Protein AF-A0A7I7SEM6-F1 (afdb_monomer_lite)

Structure (mmCIF, N/CA/C/O backbone):
data_AF-A0A7I7SEM6-F1
#
_entry.id   AF-A0A7I7SEM6-F1
#
loop_
_atom_site.group_PDB
_atom_site.id
_atom_site.type_symbol
_atom_site.label_atom_id
_atom_site.label_alt_id
_atom_site.label_comp_id
_atom_site.label_asym_id
_atom_site.label_entity_id
_atom_site.label_seq_id
_atom_site.pdbx_PDB_ins_code
_atom_site.Cartn_x
_atom_site.Cartn_y
_atom_site.Cartn_z
_atom_site.occupancy
_atom_site.B_iso_or_equiv
_atom_site.auth_seq_id
_atom_site.auth_comp_id
_atom_site.auth_asym_id
_atom_site.auth_atom_id
_atom_site.pdbx_PDB_model_num
ATOM 1 N N . MET A 1 1 ? 3.854 7.904 -25.210 1.00 54.91 1 MET A N 1
ATOM 2 C CA . MET A 1 1 ? 3.654 7.415 -23.828 1.00 54.91 1 MET A CA 1
ATOM 3 C C . MET A 1 1 ? 4.530 6.181 -23.653 1.00 54.91 1 MET A C 1
ATOM 5 O O . MET A 1 1 ? 4.424 5.308 -24.500 1.00 54.91 1 MET A O 1
ATOM 9 N N . PRO A 1 2 ? 5.416 6.123 -22.643 1.00 68.25 2 PRO A N 1
ATOM 10 C CA . PRO A 1 2 ? 6.330 4.990 -22.402 1.00 68.25 2 PRO A CA 1
ATOM 11 C C . PRO A 1 2 ? 5.640 3.743 -21.817 1.00 68.25 2 PRO A C 1
ATOM 13 O O . PRO A 1 2 ? 6.261 2.687 -21.707 1.00 68.25 2 PRO A O 1
ATOM 16 N N . TRP A 1 3 ? 4.359 3.867 -21.456 1.00 83.00 3 TRP A N 1
ATOM 17 C CA . TRP A 1 3 ? 3.466 2.743 -21.198 1.00 83.00 3 TRP A CA 1
ATOM 18 C C . TRP A 1 3 ? 2.838 2.274 -22.506 1.00 83.00 3 TRP A C 1
ATOM 20 O O . TRP A 1 3 ? 2.191 3.062 -23.200 1.00 83.00 3 TRP A O 1
ATOM 30 N N . TYR A 1 4 ? 3.012 0.995 -22.813 1.00 81.50 4 TYR A N 1
ATOM 31 C CA . TYR A 1 4 ? 2.486 0.358 -24.011 1.00 81.50 4 TYR A CA 1
ATOM 32 C C . TYR A 1 4 ? 1.423 -0.669 -23.615 1.00 81.50 4 TYR A C 1
ATOM 34 O O . TYR A 1 4 ? 1.684 -1.490 -22.727 1.00 81.50 4 TYR A O 1
ATOM 42 N N . PRO A 1 5 ? 0.245 -0.675 -24.265 1.00 79.00 5 PRO A N 1
ATOM 43 C CA . PRO A 1 5 ? -0.664 -1.808 -24.144 1.00 79.00 5 PRO A CA 1
ATOM 44 C C . PRO A 1 5 ? 0.054 -3.066 -24.651 1.00 79.00 5 PRO A C 1
ATOM 46 O O . PRO A 1 5 ? 0.875 -2.990 -25.569 1.00 79.00 5 PRO A O 1
ATOM 49 N 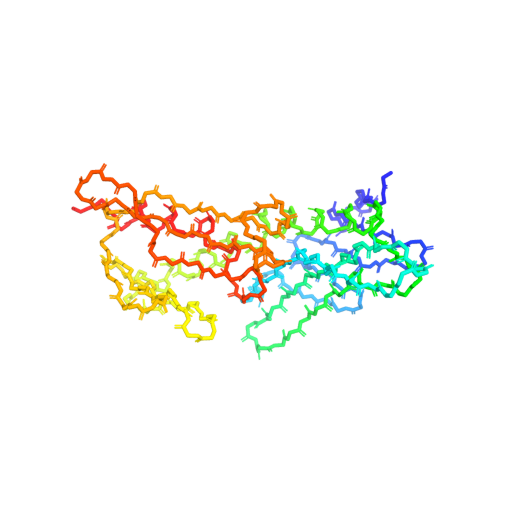N . GLY A 1 6 ? -0.215 -4.231 -24.059 1.00 71.56 6 GLY A N 1
ATOM 50 C CA . GLY A 1 6 ? 0.385 -5.467 -24.561 1.00 71.56 6 GLY A CA 1
ATOM 51 C C . GLY A 1 6 ? -0.089 -5.764 -25.980 1.00 71.56 6 GLY A C 1
ATOM 52 O O . GLY A 1 6 ? -1.277 -5.966 -26.219 1.00 71.56 6 GLY A O 1
ATOM 53 N N . ALA A 1 7 ? 0.848 -5.780 -26.928 1.00 58.69 7 ALA A N 1
ATOM 54 C CA . ALA A 1 7 ? 0.546 -5.948 -28.347 1.00 58.69 7 ALA A CA 1
ATOM 55 C C . ALA A 1 7 ? 0.051 -7.365 -28.709 1.00 58.69 7 ALA A C 1
ATOM 57 O O . ALA A 1 7 ? -0.536 -7.556 -29.769 1.00 58.69 7 ALA A O 1
ATOM 58 N N . ASP A 1 8 ? 0.264 -8.358 -27.842 1.00 64.94 8 ASP A N 1
ATOM 59 C CA . ASP A 1 8 ? 0.103 -9.786 -28.140 1.00 64.94 8 ASP A CA 1
ATOM 60 C C . ASP A 1 8 ? -0.874 -10.532 -27.207 1.00 64.94 8 ASP A C 1
ATOM 62 O O . ASP A 1 8 ? -0.809 -11.755 -27.098 1.00 64.94 8 ASP A O 1
ATOM 66 N N . ARG A 1 9 ? -1.808 -9.831 -26.541 1.00 63.75 9 ARG A N 1
ATOM 67 C CA . ARG A 1 9 ? -2.750 -10.377 -25.526 1.00 63.75 9 ARG A CA 1
ATOM 68 C C . ARG A 1 9 ? -2.090 -11.032 -24.300 1.00 63.75 9 ARG A C 1
ATOM 70 O O . ARG A 1 9 ? -2.802 -11.454 -23.398 1.00 63.75 9 ARG A O 1
ATOM 77 N N . ARG A 1 10 ? -0.758 -11.124 -24.240 1.00 79.69 10 ARG A N 1
ATOM 78 C CA . ARG A 1 10 ? -0.025 -11.726 -23.113 1.00 79.69 10 ARG A CA 1
ATOM 79 C C . ARG A 1 10 ? 0.173 -10.751 -21.963 1.00 79.69 10 ARG A C 1
ATOM 81 O O . ARG A 1 10 ? 0.192 -11.159 -20.806 1.00 79.69 10 ARG A O 1
ATOM 88 N N . TYR A 1 11 ? 0.309 -9.470 -22.286 1.00 86.44 11 TYR A N 1
ATOM 89 C CA . TYR A 1 11 ? 0.514 -8.406 -21.314 1.00 86.44 11 TYR A CA 1
ATOM 90 C C . TYR A 1 11 ? -0.694 -7.471 -21.289 1.00 86.44 11 TYR A C 1
ATOM 92 O O . TYR A 1 11 ? -1.244 -7.116 -22.327 1.00 86.44 11 TYR A O 1
ATOM 100 N N . LEU A 1 12 ? -1.088 -7.037 -20.097 1.00 90.31 12 LEU A N 1
ATOM 101 C CA . LEU A 1 12 ? -2.066 -5.968 -19.924 1.00 90.31 12 LEU A CA 1
ATOM 102 C C . LEU A 1 12 ? -1.417 -4.614 -20.224 1.00 90.31 12 LEU A C 1
ATOM 104 O O . LEU A 1 12 ? -1.975 -3.790 -20.945 1.00 90.31 12 LEU A O 1
ATOM 108 N N . THR A 1 13 ? -0.209 -4.397 -19.700 1.00 91.31 13 THR A N 1
ATOM 109 C CA . THR A 1 13 ? 0.572 -3.178 -19.932 1.00 91.31 13 THR A CA 1
ATOM 110 C C . THR A 1 13 ? 2.056 -3.420 -19.672 1.00 91.31 13 THR A C 1
ATOM 112 O O . THR A 1 13 ? 2.426 -4.348 -18.949 1.00 91.31 13 THR A O 1
ATOM 115 N N . GLN A 1 14 ? 2.914 -2.605 -20.278 1.00 92.06 14 GLN A N 1
ATOM 116 C CA . GLN A 1 14 ? 4.370 -2.713 -20.180 1.00 92.06 14 GLN A CA 1
ATOM 117 C C . GLN A 1 14 ? 5.016 -1.324 -20.183 1.00 92.06 14 GLN A C 1
ATOM 119 O O . GLN A 1 14 ? 4.505 -0.413 -20.833 1.00 92.06 14 GLN A O 1
ATOM 124 N N . TYR A 1 15 ? 6.155 -1.168 -19.507 1.00 91.06 15 TYR A N 1
ATOM 125 C CA . TYR A 1 15 ? 6.925 0.078 -19.462 1.00 91.06 15 TYR A CA 1
ATOM 126 C C . TYR A 1 15 ? 8.356 -0.119 -19.977 1.00 91.06 15 TYR A C 1
ATOM 128 O O . TYR A 1 15 ? 9.099 -0.959 -19.455 1.00 91.06 15 TYR A O 1
ATOM 136 N N . TRP A 1 16 ? 8.745 0.691 -20.965 1.00 87.44 16 TRP A N 1
ATOM 137 C CA . TRP A 1 16 ? 10.104 0.751 -21.516 1.00 87.44 16 TRP A CA 1
ATOM 138 C C . TRP A 1 16 ? 10.841 1.978 -20.973 1.00 87.44 16 TRP A C 1
ATOM 140 O O . TRP A 1 16 ? 10.341 3.095 -21.101 1.00 87.44 16 TRP A O 1
ATOM 150 N N . ASP A 1 17 ? 12.030 1.784 -20.400 1.00 83.12 17 ASP A N 1
ATOM 151 C CA . ASP A 1 17 ? 12.837 2.871 -19.816 1.00 83.12 17 ASP A CA 1
ATOM 152 C C . ASP A 1 17 ? 13.797 3.555 -20.808 1.00 83.12 17 ASP A C 1
ATOM 154 O O . ASP A 1 17 ? 14.585 4.409 -20.415 1.00 83.12 17 ASP A O 1
ATOM 158 N N . GLY A 1 18 ? 13.749 3.178 -22.088 1.00 81.12 18 GLY A N 1
ATOM 159 C CA . GLY A 1 18 ? 14.678 3.649 -23.119 1.00 81.12 18 GLY A CA 1
ATOM 160 C C . GLY A 1 18 ? 15.766 2.631 -23.474 1.00 81.12 18 GLY A C 1
ATOM 161 O O . GLY A 1 18 ? 16.274 2.681 -24.592 1.00 81.12 18 GLY A O 1
ATOM 162 N N . GLY A 1 19 ? 16.061 1.668 -22.593 1.00 82.69 19 GLY A N 1
ATOM 163 C CA . GLY A 1 19 ? 17.051 0.610 -22.833 1.00 82.69 19 GLY A CA 1
ATOM 164 C C . GLY A 1 19 ? 16.552 -0.815 -22.580 1.00 82.69 19 GLY A C 1
ATOM 165 O O . GLY A 1 19 ? 17.052 -1.752 -23.205 1.00 82.69 19 GLY A O 1
ATOM 166 N N . ARG A 1 20 ? 15.570 -1.002 -21.691 1.00 85.75 20 ARG A N 1
ATOM 167 C CA . ARG A 1 20 ? 14.990 -2.307 -21.351 1.00 85.75 20 ARG A CA 1
ATOM 168 C C . ARG A 1 20 ? 13.524 -2.212 -20.916 1.00 85.75 20 ARG A C 1
ATOM 170 O O . ARG A 1 20 ? 13.020 -1.170 -20.496 1.00 85.75 20 ARG A O 1
ATOM 177 N N . TRP A 1 21 ? 12.838 -3.355 -20.979 1.00 87.88 21 TRP A N 1
ATOM 178 C CA . TRP A 1 21 ? 11.508 -3.514 -20.395 1.00 87.88 21 TRP A CA 1
ATOM 179 C C . TRP A 1 21 ? 11.646 -3.631 -18.883 1.00 87.88 21 TRP A C 1
ATOM 181 O O . TRP A 1 21 ? 12.120 -4.648 -18.369 1.00 87.88 21 TRP A O 1
ATOM 191 N N . LEU A 1 22 ? 11.250 -2.573 -18.189 1.00 90.31 22 LEU A N 1
ATOM 192 C CA . LEU A 1 22 ? 11.419 -2.449 -16.749 1.00 90.31 22 LEU A CA 1
ATOM 193 C C . LEU A 1 22 ? 10.234 -3.031 -15.984 1.00 90.31 22 LEU A C 1
ATOM 195 O O . LEU A 1 22 ? 10.408 -3.604 -14.915 1.00 90.31 22 LEU A O 1
ATOM 199 N N . ILE A 1 23 ? 9.026 -2.854 -16.516 1.00 93.50 23 ILE A N 1
ATOM 200 C CA . ILE A 1 23 ? 7.787 -3.293 -15.877 1.00 93.50 23 ILE A CA 1
ATOM 201 C C . ILE A 1 23 ? 6.959 -4.018 -16.919 1.00 93.50 23 ILE A C 1
ATOM 203 O O . ILE A 1 23 ? 6.767 -3.508 -18.024 1.00 93.50 23 ILE A O 1
ATOM 207 N N . LEU A 1 24 ? 6.463 -5.198 -16.571 1.00 94.06 24 LEU A N 1
ATOM 208 C CA . LEU A 1 24 ? 5.487 -5.913 -17.382 1.00 94.06 24 LEU A CA 1
ATOM 209 C C . LEU A 1 24 ? 4.375 -6.404 -16.470 1.00 94.06 24 LEU A C 1
ATOM 211 O O . LEU A 1 24 ? 4.644 -6.942 -15.403 1.00 94.06 24 LEU A O 1
ATOM 215 N N . LEU A 1 25 ? 3.131 -6.239 -16.895 1.00 94.94 25 LEU A N 1
ATOM 216 C CA . LEU A 1 25 ? 1.968 -6.745 -16.184 1.00 94.94 25 LEU A CA 1
ATOM 217 C C . LEU A 1 25 ? 1.236 -7.742 -17.075 1.00 94.94 25 LEU A C 1
ATOM 219 O O . LEU A 1 25 ? 0.895 -7.415 -18.211 1.00 94.94 25 LEU A O 1
ATOM 223 N N . THR A 1 26 ? 0.959 -8.929 -16.551 1.00 93.94 26 THR A N 1
ATOM 224 C CA . THR A 1 26 ? 0.002 -9.889 -17.115 1.00 93.94 26 THR A CA 1
ATOM 225 C C . THR A 1 26 ? -1.252 -9.931 -16.237 1.00 93.94 26 THR A C 1
ATOM 227 O O . THR A 1 26 ? -1.364 -9.193 -15.258 1.00 93.94 26 THR A O 1
ATOM 230 N N . GLU A 1 27 ? -2.211 -10.794 -16.564 1.00 91.44 27 GLU A N 1
ATOM 231 C CA . GLU A 1 27 ? -3.396 -11.006 -15.720 1.00 91.44 27 GLU A CA 1
ATOM 232 C C . GLU A 1 27 ? -3.064 -11.597 -14.341 1.00 91.44 27 GLU A C 1
ATOM 234 O O . GLU A 1 27 ? -3.806 -11.369 -13.385 1.00 91.44 27 GLU A O 1
ATOM 239 N N . SER A 1 28 ? -1.954 -12.333 -14.227 1.00 94.06 28 SER A N 1
ATOM 240 C CA . SER A 1 28 ? -1.601 -13.109 -13.033 1.00 94.06 28 SER A CA 1
ATOM 241 C C . SER A 1 28 ? -0.253 -12.751 -12.417 1.00 94.06 28 SER A C 1
ATOM 243 O O . SER A 1 28 ? 0.021 -13.181 -11.300 1.00 94.06 28 SER A O 1
ATOM 245 N N . ALA A 1 29 ? 0.595 -11.975 -13.095 1.00 95.62 29 ALA A N 1
ATOM 246 C CA . ALA A 1 29 ? 1.938 -11.672 -12.619 1.00 95.62 29 ALA A CA 1
ATOM 247 C C . ALA A 1 29 ? 2.379 -10.242 -12.944 1.00 95.62 29 ALA A C 1
ATOM 249 O O . ALA A 1 29 ? 2.056 -9.677 -13.991 1.00 95.62 29 ALA A O 1
ATOM 250 N N . LEU A 1 30 ? 3.181 -9.682 -12.045 1.00 96.62 30 LEU A N 1
ATOM 251 C CA . LEU A 1 30 ? 3.911 -8.436 -12.222 1.00 96.62 30 LEU A CA 1
ATOM 252 C C . LEU A 1 30 ? 5.397 -8.762 -12.364 1.00 96.62 30 LEU A C 1
ATOM 254 O O . LEU A 1 30 ? 5.977 -9.413 -11.499 1.00 96.62 30 LEU A O 1
ATOM 258 N N . ARG A 1 31 ? 6.033 -8.277 -13.429 1.00 95.19 31 ARG A N 1
ATOM 259 C CA . ARG A 1 31 ? 7.490 -8.243 -13.540 1.00 95.19 31 ARG A CA 1
ATOM 260 C C . ARG A 1 31 ? 8.006 -6.883 -13.119 1.00 95.19 31 ARG A C 1
ATOM 262 O O . ARG A 1 31 ? 7.608 -5.876 -13.704 1.00 95.19 31 ARG A O 1
ATOM 269 N N . LEU A 1 32 ? 8.935 -6.874 -12.173 1.00 94.38 32 LEU A N 1
ATOM 270 C CA . LEU A 1 32 ? 9.746 -5.712 -11.828 1.00 94.38 32 LEU A CA 1
ATOM 271 C C . LEU A 1 32 ? 11.196 -6.011 -12.206 1.00 94.38 32 LEU A C 1
ATOM 273 O O . LEU A 1 32 ? 11.790 -6.972 -11.724 1.00 94.38 32 LEU A O 1
ATOM 277 N N . GLU A 1 33 ? 11.749 -5.210 -13.111 1.00 89.06 33 GLU A N 1
ATOM 278 C CA . GLU A 1 33 ? 13.015 -5.460 -13.801 1.00 89.06 33 GLU A CA 1
ATOM 279 C C . GLU A 1 33 ? 13.082 -6.861 -14.421 1.00 89.06 33 GLU A C 1
ATOM 281 O O . GLU A 1 33 ? 12.514 -7.087 -15.488 1.00 89.06 33 GLU A O 1
ATOM 286 N N . ASN A 1 34 ? 13.757 -7.798 -13.751 1.00 88.75 34 ASN A N 1
ATOM 287 C CA . ASN A 1 34 ? 13.981 -9.174 -14.191 1.00 88.75 34 ASN A CA 1
ATOM 288 C C . ASN A 1 34 ? 13.265 -10.209 -13.308 1.00 88.75 34 ASN A C 1
ATOM 290 O O . ASN A 1 34 ? 13.402 -11.406 -13.548 1.00 88.75 34 ASN A O 1
ATOM 294 N N . THR A 1 35 ? 12.495 -9.765 -12.313 1.00 94.50 35 THR A N 1
ATOM 295 C CA . THR A 1 35 ? 11.834 -10.644 -11.347 1.00 94.50 35 THR A CA 1
ATOM 296 C C . THR A 1 35 ? 10.342 -10.686 -11.621 1.00 94.50 35 THR A C 1
ATOM 298 O O . THR A 1 35 ? 9.678 -9.651 -11.598 1.00 94.50 35 THR A O 1
ATOM 301 N N . TRP A 1 36 ? 9.816 -11.881 -11.884 1.00 95.25 36 TRP A N 1
ATOM 302 C CA . TRP A 1 36 ? 8.381 -12.137 -11.978 1.00 95.25 36 TRP A CA 1
ATOM 303 C C . TRP A 1 36 ? 7.822 -12.482 -10.601 1.00 95.25 36 TRP A C 1
ATOM 305 O O . TRP A 1 36 ? 8.342 -13.377 -9.941 1.00 95.25 36 TRP A O 1
ATOM 315 N N . ILE A 1 37 ? 6.750 -11.804 -10.202 1.00 96.50 37 ILE A N 1
ATOM 316 C CA . ILE A 1 37 ? 6.005 -12.076 -8.975 1.00 96.50 37 ILE A CA 1
ATOM 317 C C . ILE A 1 37 ? 4.550 -12.350 -9.350 1.00 96.50 37 ILE A C 1
ATOM 319 O O . ILE A 1 37 ? 3.928 -11.541 -10.046 1.00 96.50 37 ILE A O 1
ATOM 323 N N . ALA A 1 38 ? 3.993 -13.476 -8.907 1.00 96.75 38 ALA A N 1
ATOM 324 C CA . ALA A 1 38 ? 2.567 -13.735 -9.070 1.00 96.75 38 ALA A CA 1
ATOM 325 C C . ALA A 1 38 ? 1.762 -12.741 -8.219 1.00 96.75 38 ALA A C 1
ATOM 327 O O . ALA A 1 38 ? 2.078 -12.511 -7.055 1.00 96.75 38 ALA A O 1
ATOM 328 N N . LEU A 1 39 ? 0.712 -12.146 -8.787 1.00 96.56 39 LEU A N 1
ATOM 329 C CA . LEU A 1 39 ? -0.103 -11.134 -8.104 1.00 96.56 39 LEU A CA 1
ATOM 330 C C . LEU A 1 39 ? -0.754 -11.684 -6.831 1.00 96.56 39 LEU A C 1
ATOM 332 O O . LEU A 1 39 ? -0.882 -10.964 -5.840 1.00 96.56 39 LEU A O 1
ATOM 336 N N . ASP A 1 40 ? -1.138 -12.959 -6.854 1.00 96.31 40 ASP A N 1
ATOM 337 C CA . ASP A 1 40 ? -1.758 -13.625 -5.712 1.00 96.31 40 ASP A CA 1
ATOM 338 C C . ASP A 1 40 ? -0.743 -13.936 -4.601 1.00 96.31 40 ASP A C 1
ATOM 340 O O . ASP A 1 40 ? -1.136 -14.010 -3.439 1.00 96.31 40 ASP A O 1
ATOM 344 N N . ASP A 1 41 ? 0.555 -13.983 -4.912 1.00 96.88 41 ASP A N 1
ATOM 345 C CA . ASP A 1 41 ? 1.624 -14.211 -3.934 1.00 96.88 41 ASP A CA 1
ATOM 346 C C . ASP A 1 41 ? 2.135 -12.916 -3.290 1.00 96.88 41 ASP A C 1
ATOM 348 O O . ASP A 1 41 ? 2.876 -12.973 -2.313 1.00 96.88 41 ASP A O 1
ATOM 352 N N . ILE A 1 42 ? 1.752 -11.732 -3.784 1.00 98.00 42 ILE A N 1
ATOM 353 C CA . ILE A 1 42 ? 2.192 -10.455 -3.199 1.00 98.00 42 ILE A CA 1
ATOM 354 C C . ILE A 1 42 ? 1.505 -10.251 -1.846 1.00 98.00 42 ILE A C 1
ATOM 356 O O . ILE A 1 42 ? 0.329 -9.904 -1.800 1.00 98.00 42 ILE A O 1
ATOM 360 N N . ALA A 1 43 ? 2.224 -10.423 -0.741 1.00 97.25 43 ALA A N 1
ATOM 361 C CA . ALA A 1 43 ? 1.714 -10.223 0.614 1.00 97.25 43 ALA A CA 1
ATOM 362 C C . ALA A 1 43 ? 1.734 -8.752 1.044 1.00 97.25 43 ALA A C 1
ATOM 364 O O . ALA A 1 43 ? 0.847 -8.305 1.780 1.00 97.25 43 ALA A O 1
ATOM 365 N N . GLU A 1 44 ? 2.728 -7.995 0.580 1.00 98.06 44 GLU A N 1
ATOM 366 C CA . GLU A 1 44 ? 2.896 -6.598 0.955 1.00 98.06 44 GLU A CA 1
ATOM 367 C C . GLU A 1 44 ? 3.260 -5.712 -0.230 1.00 98.06 44 GLU A C 1
ATOM 369 O O . GLU A 1 44 ? 3.939 -6.138 -1.164 1.00 98.06 44 GLU A O 1
ATOM 374 N N . VAL A 1 45 ? 2.845 -4.447 -0.164 1.00 98.12 45 VAL A N 1
ATOM 375 C CA . VAL A 1 45 ? 3.236 -3.421 -1.134 1.00 98.12 45 VAL A CA 1
ATOM 376 C C . VAL A 1 45 ? 3.584 -2.110 -0.436 1.00 98.12 45 VAL A C 1
ATOM 378 O O . VAL A 1 45 ? 2.915 -1.689 0.509 1.00 98.12 45 VAL A O 1
ATOM 381 N N . ALA A 1 46 ? 4.637 -1.455 -0.913 1.00 97.06 46 ALA A N 1
ATOM 382 C CA . ALA A 1 46 ? 5.038 -0.115 -0.507 1.00 97.06 46 ALA A CA 1
ATOM 383 C C . ALA A 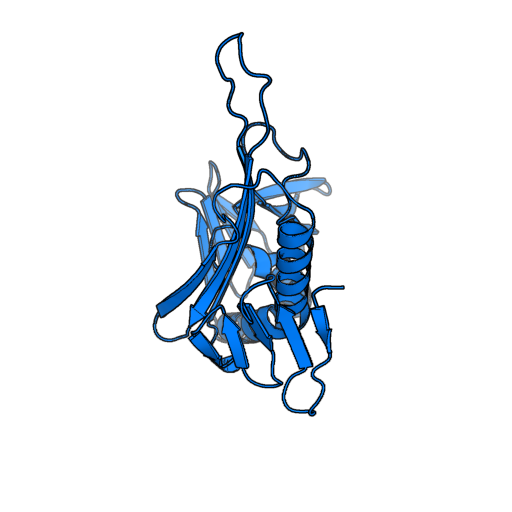1 46 ? 5.473 0.680 -1.736 1.00 97.06 46 ALA A C 1
ATOM 385 O O . ALA A 1 46 ? 6.134 0.161 -2.634 1.00 97.06 46 ALA A O 1
ATOM 386 N N . TYR A 1 47 ? 5.135 1.962 -1.775 1.00 95.12 47 TYR A N 1
ATOM 387 C CA . TYR A 1 47 ? 5.619 2.855 -2.818 1.00 95.12 47 TYR A CA 1
ATOM 388 C C . TYR A 1 47 ? 5.685 4.285 -2.303 1.00 95.12 47 TYR A C 1
ATOM 390 O O . TYR A 1 47 ? 4.850 4.742 -1.518 1.00 95.12 47 TYR A O 1
ATOM 398 N N . TRP A 1 48 ? 6.709 5.010 -2.734 1.00 91.00 48 TRP A N 1
ATOM 399 C CA . TRP A 1 48 ? 6.988 6.339 -2.209 1.00 91.00 48 TRP A CA 1
ATOM 400 C C . TRP A 1 48 ? 7.660 7.228 -3.242 1.00 91.00 48 TRP A C 1
ATOM 402 O O . TRP A 1 48 ? 8.415 6.766 -4.096 1.00 91.00 48 TRP A O 1
ATOM 412 N N . SER A 1 49 ? 7.406 8.526 -3.104 1.00 87.06 49 SER A N 1
ATOM 413 C CA . SER A 1 49 ? 8.139 9.600 -3.757 1.00 87.06 49 SER A CA 1
ATOM 414 C C . SER A 1 49 ? 8.641 10.557 -2.680 1.00 87.06 49 SER A C 1
ATOM 416 O O . SER A 1 49 ? 7.844 11.211 -2.011 1.00 87.06 49 SER A O 1
ATOM 418 N N . ARG A 1 50 ? 9.960 10.625 -2.497 1.00 80.31 50 ARG A N 1
ATOM 419 C CA . ARG A 1 50 ? 10.641 11.392 -1.451 1.00 80.31 50 ARG A CA 1
ATOM 420 C C . ARG A 1 50 ? 11.465 12.519 -2.059 1.00 80.31 50 ARG A C 1
ATOM 422 O O . ARG A 1 50 ? 12.277 12.259 -2.938 1.00 80.31 50 ARG A O 1
ATOM 429 N N . THR A 1 51 ? 11.327 13.740 -1.557 1.00 75.56 51 THR A N 1
ATOM 430 C CA . THR A 1 51 ? 12.083 14.899 -2.059 1.00 75.56 51 THR A CA 1
ATOM 431 C C . THR A 1 51 ? 13.164 15.306 -1.073 1.00 75.56 51 THR A C 1
ATOM 433 O O . THR A 1 51 ? 12.874 15.811 -0.002 1.00 75.56 51 THR A O 1
ATOM 436 N N . TYR A 1 52 ? 14.431 15.151 -1.430 1.00 68.38 52 TYR A N 1
ATOM 437 C CA . TYR A 1 52 ? 15.555 15.634 -0.640 1.00 68.38 52 TYR A CA 1
ATOM 438 C C . TYR A 1 52 ? 15.903 17.062 -1.045 1.00 68.38 52 TYR A C 1
ATOM 440 O O . TYR A 1 52 ? 16.285 17.327 -2.189 1.00 68.38 52 TYR A O 1
ATOM 448 N N . MET A 1 53 ? 15.823 17.974 -0.081 1.00 63.41 53 MET A N 1
ATOM 449 C CA . MET A 1 53 ? 16.428 19.293 -0.208 1.00 63.41 53 MET A CA 1
ATOM 450 C C . MET A 1 53 ? 17.884 19.201 0.242 1.00 63.41 53 MET A C 1
ATOM 452 O O . MET A 1 53 ? 18.167 18.969 1.415 1.00 63.41 53 MET A O 1
ATOM 456 N N . SER A 1 54 ? 18.818 19.356 -0.695 1.00 56.53 54 SER A N 1
ATOM 457 C CA . SER A 1 54 ? 20.222 19.579 -0.358 1.00 56.53 54 SER A CA 1
ATOM 458 C C . SER A 1 54 ? 20.462 21.083 -0.307 1.00 56.53 54 SER A C 1
ATOM 460 O O . SER A 1 54 ? 20.401 21.759 -1.335 1.00 56.53 54 SER A O 1
ATOM 462 N N . PHE A 1 55 ? 20.713 21.614 0.888 1.00 56.50 55 PHE A N 1
ATOM 463 C CA . PHE A 1 55 ? 21.190 22.983 1.067 1.00 56.50 55 PHE A CA 1
ATOM 464 C C . PHE A 1 55 ? 22.698 22.999 0.787 1.00 56.50 55 PHE A C 1
ATOM 466 O O . PHE A 1 55 ? 23.519 22.883 1.693 1.00 56.50 55 PHE A O 1
ATOM 473 N N . GLY A 1 56 ? 23.053 23.022 -0.499 1.00 47.84 56 GLY A N 1
ATOM 474 C CA . GLY A 1 56 ? 24.437 23.132 -0.956 1.00 47.84 56 GLY A CA 1
ATOM 475 C C . GLY A 1 56 ? 25.024 24.523 -0.700 1.00 47.84 56 GLY A C 1
ATOM 476 O O . GLY A 1 56 ? 24.300 25.511 -0.600 1.00 47.84 56 GLY A O 1
ATOM 477 N N . THR A 1 57 ? 26.353 24.578 -0.589 1.00 49.34 57 THR A N 1
ATOM 478 C CA . THR A 1 57 ? 27.179 25.789 -0.449 1.00 49.34 57 THR A CA 1
ATOM 479 C C . THR A 1 57 ? 26.846 26.862 -1.503 1.00 49.34 57 THR A C 1
ATOM 481 O O . THR A 1 57 ? 26.336 26.521 -2.571 1.00 49.34 57 THR A O 1
ATOM 484 N N . PRO A 1 58 ? 27.164 28.155 -1.256 1.00 52.97 58 PRO A N 1
ATOM 485 C CA . PRO A 1 58 ? 26.669 29.320 -2.020 1.00 52.97 58 PRO A CA 1
ATOM 486 C C . PRO A 1 58 ? 26.944 29.350 -3.538 1.00 52.97 58 PRO A C 1
ATOM 488 O O . PRO A 1 58 ? 26.517 30.284 -4.210 1.00 52.97 58 PRO A O 1
ATOM 491 N N . TYR A 1 59 ? 27.626 28.34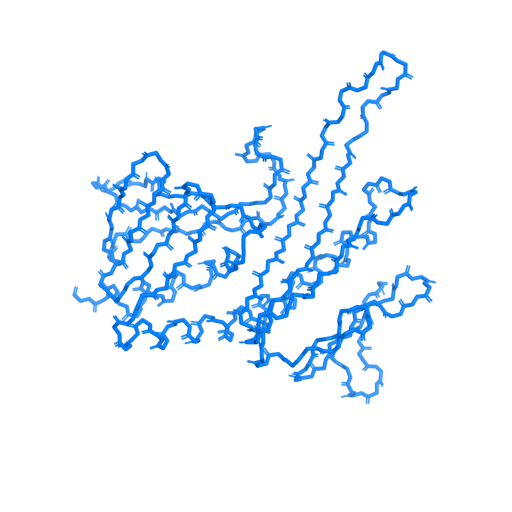7 -4.094 1.00 51.25 59 TYR A N 1
ATOM 492 C CA . TYR A 1 59 ? 27.991 28.255 -5.508 1.00 51.25 59 TYR A CA 1
ATOM 493 C C . TYR A 1 59 ? 27.116 27.296 -6.332 1.00 51.25 59 TYR A C 1
ATOM 495 O O . TYR A 1 59 ? 27.241 27.273 -7.554 1.00 51.25 59 TYR A O 1
ATOM 503 N N . TYR A 1 60 ? 26.208 26.537 -5.708 1.00 53.78 60 TYR A N 1
ATOM 504 C CA . TYR A 1 60 ? 25.267 25.667 -6.418 1.00 53.78 60 TYR A CA 1
ATOM 505 C C . TYR A 1 60 ? 23.837 25.952 -5.965 1.00 53.78 60 TYR A C 1
ATOM 507 O O . TYR A 1 60 ? 23.501 25.772 -4.798 1.00 53.78 60 TYR A O 1
ATOM 515 N N . ALA A 1 61 ? 22.978 26.375 -6.899 1.00 53.81 61 ALA A N 1
ATOM 516 C CA . ALA A 1 61 ? 21.550 26.493 -6.631 1.00 53.81 61 ALA A CA 1
ATOM 517 C C . ALA A 1 61 ? 21.016 25.141 -6.110 1.00 53.81 61 ALA A C 1
ATOM 519 O O . ALA A 1 61 ? 21.285 24.112 -6.743 1.00 53.81 61 ALA A O 1
ATOM 520 N N . PRO A 1 62 ? 20.278 25.112 -4.984 1.00 56.19 62 PRO A N 1
ATOM 521 C CA . PRO A 1 62 ? 19.738 23.875 -4.440 1.00 56.19 62 PRO A CA 1
ATOM 522 C C . PRO A 1 62 ? 18.797 23.248 -5.471 1.00 56.19 62 PRO A C 1
ATOM 524 O O . PRO A 1 62 ? 17.773 23.827 -5.832 1.00 56.19 62 PRO A O 1
ATOM 527 N N . ARG A 1 63 ? 19.154 22.065 -5.978 1.00 57.91 63 ARG A N 1
ATOM 528 C CA . ARG A 1 63 ? 18.274 21.275 -6.844 1.00 57.91 63 ARG A CA 1
ATOM 529 C C . ARG A 1 63 ? 17.613 20.191 -5.999 1.00 57.91 63 ARG A C 1
ATOM 531 O O . ARG A 1 63 ? 18.339 19.362 -5.443 1.00 57.91 63 ARG A O 1
ATOM 538 N N . PRO A 1 64 ? 16.274 20.171 -5.880 1.00 65.00 64 PRO A N 1
ATOM 539 C CA . PRO A 1 64 ? 15.596 19.102 -5.167 1.00 65.00 64 PRO A CA 1
ATOM 540 C C . PRO A 1 64 ? 15.880 17.771 -5.870 1.00 65.00 64 PRO A C 1
ATOM 542 O O . PRO A 1 64 ? 15.718 17.641 -7.086 1.00 65.00 64 PRO A O 1
ATOM 545 N N . ARG A 1 65 ? 16.330 16.776 -5.106 1.00 72.75 65 ARG A N 1
ATOM 546 C CA . ARG A 1 65 ? 16.488 15.403 -5.593 1.00 72.75 65 ARG A CA 1
ATOM 547 C C . ARG A 1 65 ? 15.241 14.627 -5.207 1.00 72.75 65 ARG A C 1
ATOM 549 O O . ARG A 1 65 ? 14.977 14.480 -4.021 1.00 72.75 65 ARG A O 1
ATOM 556 N N . VAL A 1 66 ? 14.503 14.106 -6.180 1.00 77.62 66 VAL A N 1
ATOM 557 C CA . VAL A 1 66 ? 13.343 13.252 -5.903 1.00 77.62 66 VAL A CA 1
ATOM 558 C C . VAL A 1 66 ? 13.729 11.793 -6.093 1.00 77.62 66 VAL A C 1
ATOM 560 O O . VAL A 1 66 ? 14.182 11.400 -7.166 1.00 77.62 66 VAL A O 1
ATOM 563 N N . GLU A 1 67 ? 13.567 11.001 -5.040 1.00 81.69 67 GLU A N 1
ATOM 564 C CA . GLU A 1 67 ? 13.708 9.552 -5.071 1.00 81.69 67 GLU A CA 1
ATOM 565 C C . GLU A 1 67 ? 12.340 8.893 -5.135 1.00 81.69 67 GLU A C 1
ATOM 567 O O . GLU A 1 67 ? 11.438 9.250 -4.378 1.00 81.69 67 GLU A O 1
ATOM 572 N N . ARG A 1 68 ? 12.188 7.906 -6.015 1.00 87.31 68 ARG A N 1
ATOM 573 C CA . ARG A 1 68 ? 10.957 7.122 -6.129 1.00 87.31 68 ARG A CA 1
ATOM 574 C C . ARG A 1 68 ? 11.281 5.648 -6.123 1.00 87.31 68 ARG A C 1
ATOM 576 O O . ARG A 1 68 ? 12.273 5.230 -6.723 1.00 87.31 68 ARG A O 1
ATOM 583 N N . ALA A 1 69 ? 10.432 4.862 -5.486 1.00 91.81 69 ALA A N 1
ATOM 584 C CA . ALA A 1 69 ? 10.527 3.420 -5.589 1.00 91.81 69 ALA A CA 1
ATOM 585 C C . ALA A 1 69 ? 9.173 2.753 -5.390 1.00 91.81 69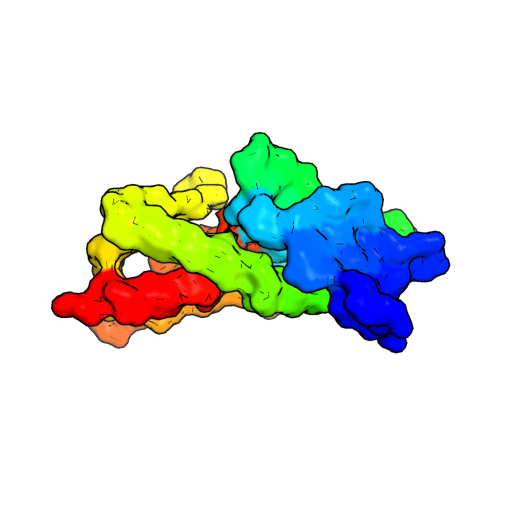 ALA A C 1
ATOM 587 O O . ALA A 1 69 ? 8.241 3.321 -4.813 1.00 91.81 69 ALA A O 1
ATOM 588 N N . PHE A 1 70 ? 9.114 1.524 -5.879 1.00 95.56 70 PHE A N 1
ATOM 589 C CA . PHE A 1 70 ? 8.000 0.612 -5.729 1.00 95.56 70 PHE A CA 1
ATOM 590 C C . PHE A 1 70 ? 8.545 -0.720 -5.229 1.00 95.56 70 PHE A C 1
ATOM 592 O O . PHE A 1 70 ? 9.519 -1.230 -5.780 1.00 95.56 70 PHE A O 1
ATOM 599 N N . SER A 1 71 ? 7.944 -1.266 -4.184 1.00 97.38 71 SER A N 1
ATOM 600 C CA . SER A 1 71 ? 8.402 -2.480 -3.528 1.00 97.38 71 SER A CA 1
ATOM 601 C C . SER A 1 71 ? 7.233 -3.412 -3.278 1.00 97.38 71 SER A C 1
ATOM 603 O O . SER A 1 71 ? 6.177 -2.976 -2.821 1.00 97.38 71 SER A O 1
ATOM 605 N N . VAL A 1 72 ? 7.446 -4.694 -3.544 1.00 98.06 72 VAL A N 1
ATOM 606 C CA . VAL A 1 72 ? 6.521 -5.769 -3.185 1.00 98.06 72 VAL A CA 1
ATOM 607 C C . VAL A 1 72 ? 7.255 -6.815 -2.366 1.00 98.06 72 VAL A C 1
ATOM 609 O O . VAL A 1 72 ? 8.417 -7.112 -2.647 1.00 98.06 72 VAL A O 1
ATOM 612 N N . THR A 1 73 ? 6.572 -7.363 -1.371 1.00 97.75 73 THR A N 1
ATOM 613 C CA . THR A 1 73 ? 7.027 -8.523 -0.603 1.00 97.75 73 THR A CA 1
ATOM 614 C C . THR A 1 73 ? 6.093 -9.679 -0.926 1.00 97.75 73 THR A C 1
ATOM 616 O O . THR A 1 73 ? 4.873 -9.512 -0.851 1.00 97.75 73 THR A O 1
ATOM 619 N N . ASP A 1 74 ? 6.631 -10.835 -1.304 1.00 95.62 74 ASP A N 1
ATOM 620 C CA . ASP A 1 74 ? 5.817 -12.037 -1.498 1.00 95.62 74 ASP A CA 1
ATOM 621 C C . ASP A 1 74 ? 5.477 -12.736 -0.164 1.00 95.62 74 ASP A C 1
ATOM 623 O O . ASP A 1 74 ? 5.978 -12.379 0.904 1.00 95.62 74 ASP A O 1
ATOM 627 N N . VAL A 1 75 ? 4.615 -13.752 -0.209 1.00 94.94 75 VAL A N 1
ATOM 628 C CA . VAL A 1 75 ? 4.234 -14.575 0.957 1.00 94.94 75 VAL A CA 1
ATOM 629 C C . VAL A 1 75 ? 5.402 -15.337 1.596 1.00 94.94 75 VAL A C 1
ATOM 631 O O . VAL A 1 75 ? 5.272 -15.806 2.726 1.00 94.94 75 VAL A O 1
ATOM 634 N N . HIS A 1 76 ? 6.537 -15.460 0.907 1.00 93.81 76 HIS A N 1
ATOM 635 C CA . HIS A 1 76 ? 7.759 -16.074 1.426 1.00 93.81 76 HIS A CA 1
ATOM 636 C C . HIS A 1 76 ? 8.699 -15.054 2.088 1.00 93.81 76 HIS A C 1
ATOM 638 O O . HIS A 1 76 ? 9.723 -15.444 2.649 1.00 93.81 76 HIS A O 1
ATOM 644 N N . GLY A 1 77 ? 8.354 -13.762 2.064 1.00 93.50 77 GLY A N 1
ATOM 645 C CA . GLY A 1 77 ? 9.176 -12.680 2.602 1.00 93.50 77 GLY A CA 1
ATOM 646 C C . GLY A 1 77 ? 10.239 -12.164 1.628 1.00 93.50 77 GLY A C 1
ATOM 647 O O . GLY A 1 77 ? 11.098 -11.377 2.029 1.00 93.50 77 GLY A O 1
ATOM 648 N N . THR A 1 78 ? 10.205 -12.575 0.358 1.00 95.56 78 THR A N 1
ATOM 649 C CA . THR A 1 78 ? 11.125 -12.068 -0.664 1.00 95.56 78 THR A CA 1
ATOM 650 C C . THR A 1 78 ? 10.699 -10.670 -1.080 1.00 95.56 78 THR A C 1
ATOM 652 O O . THR A 1 78 ? 9.609 -10.465 -1.615 1.00 95.56 78 THR A O 1
ATOM 655 N N . VAL A 1 79 ? 11.583 -9.698 -0.868 1.00 96.62 79 VAL A N 1
ATOM 656 C CA . VAL A 1 79 ? 11.342 -8.304 -1.242 1.00 96.62 79 VAL A CA 1
ATOM 657 C C . VAL A 1 79 ? 11.916 -8.036 -2.629 1.00 96.62 79 VAL A C 1
ATOM 659 O O . VAL A 1 79 ? 13.114 -8.194 -2.855 1.00 96.62 79 VAL A O 1
ATOM 662 N N . THR A 1 80 ? 11.071 -7.571 -3.548 1.00 96.62 80 THR A N 1
ATOM 663 C CA . THR A 1 80 ? 11.499 -7.032 -4.843 1.00 96.62 80 THR A CA 1
ATOM 664 C C . THR A 1 80 ? 11.228 -5.537 -4.885 1.00 96.62 80 THR A C 1
ATOM 666 O O . THR A 1 80 ? 10.075 -5.103 -4.863 1.00 96.62 80 THR A O 1
ATOM 669 N N . THR A 1 81 ? 12.293 -4.743 -4.986 1.00 95.06 81 THR A N 1
ATOM 670 C CA . THR A 1 81 ? 12.210 -3.282 -5.068 1.00 95.06 81 THR A CA 1
ATOM 671 C C . THR A 1 81 ? 12.698 -2.793 -6.423 1.00 95.06 81 THR A C 1
ATOM 673 O O . THR A 1 81 ? 13.839 -3.034 -6.808 1.00 95.06 81 THR A O 1
ATOM 676 N N . LEU A 1 82 ? 11.855 -2.029 -7.111 1.00 93.56 82 LEU A N 1
ATOM 677 C CA . LEU A 1 82 ? 12.240 -1.238 -8.267 1.00 93.56 82 LEU A CA 1
ATOM 678 C C . LEU A 1 82 ? 12.517 0.203 -7.823 1.00 93.56 82 LEU A C 1
ATOM 680 O O . LEU A 1 82 ? 11.595 0.995 -7.601 1.00 93.56 82 LEU A O 1
ATOM 684 N N . ALA A 1 83 ? 13.799 0.544 -7.698 1.00 89.19 83 ALA A N 1
ATOM 685 C CA . ALA A 1 83 ? 14.235 1.911 -7.443 1.00 89.19 83 ALA A CA 1
ATOM 686 C C . ALA A 1 83 ? 14.301 2.703 -8.756 1.00 89.19 83 ALA A C 1
ATOM 688 O O . ALA A 1 83 ? 15.006 2.332 -9.691 1.00 89.19 83 ALA A O 1
ATOM 689 N N . MET A 1 84 ? 13.633 3.853 -8.807 1.00 83.81 84 MET A N 1
ATOM 690 C CA . MET A 1 84 ? 13.644 4.760 -9.965 1.00 83.81 84 MET A CA 1
ATOM 691 C C . MET A 1 84 ? 14.686 5.877 -9.792 1.00 83.81 84 MET A C 1
ATOM 693 O O . MET A 1 84 ? 14.562 6.983 -10.323 1.00 83.81 84 MET A O 1
ATOM 697 N N . ASN A 1 85 ? 15.745 5.582 -9.035 1.00 72.25 85 ASN A N 1
ATOM 698 C CA . ASN A 1 85 ? 16.817 6.504 -8.662 1.00 72.25 85 ASN A CA 1
ATOM 699 C C . ASN A 1 85 ? 17.996 6.424 -9.646 1.00 72.25 85 ASN A C 1
ATOM 701 O O . ASN A 1 85 ? 19.150 6.338 -9.234 1.00 72.25 85 ASN A O 1
ATOM 705 N N . TRP A 1 86 ? 17.717 6.407 -10.953 1.00 61.62 86 TRP A N 1
ATOM 706 C CA . TRP A 1 86 ? 18.761 6.203 -11.962 1.00 61.62 86 TRP A CA 1
ATOM 707 C C . TRP A 1 86 ? 19.799 7.337 -11.976 1.00 61.62 86 TRP A C 1
ATOM 709 O O . TRP A 1 86 ? 19.388 8.508 -11.904 1.00 61.62 86 TRP A O 1
ATOM 719 N N . PRO A 1 87 ? 21.108 7.010 -12.084 1.00 50.59 87 PRO A N 1
ATOM 720 C CA . PRO A 1 87 ? 22.187 7.993 -12.117 1.00 50.59 87 PRO A CA 1
ATOM 721 C C . PRO A 1 87 ? 21.999 9.026 -13.233 1.00 50.59 87 PRO A C 1
ATOM 723 O O . PRO A 1 87 ? 21.540 8.699 -14.323 1.00 50.59 87 PRO A O 1
ATOM 726 N N . GLY A 1 88 ? 22.386 10.275 -12.970 1.00 53.25 88 GLY A N 1
ATOM 727 C CA . GLY A 1 88 ? 22.515 11.317 -13.999 1.00 53.25 88 GLY A CA 1
ATOM 728 C C . GLY A 1 88 ? 21.293 12.210 -14.229 1.00 53.25 88 GLY A C 1
ATOM 729 O O . GLY A 1 88 ? 21.439 13.257 -14.853 1.00 53.25 88 GLY A O 1
ATOM 730 N N . TYR A 1 89 ? 20.123 11.882 -13.672 1.00 50.69 89 TYR A N 1
ATOM 731 C CA . TYR A 1 89 ? 18.923 12.710 -13.822 1.00 50.69 89 TYR A CA 1
ATOM 732 C C . TYR A 1 89 ? 18.350 13.117 -12.464 1.00 50.69 89 TYR A C 1
ATOM 734 O O . TYR A 1 89 ? 17.895 12.265 -11.691 1.00 50.69 89 TYR A O 1
ATOM 742 N N . PHE A 1 90 ? 18.322 14.435 -12.225 1.00 60.19 90 PHE A N 1
ATOM 743 C CA . PHE A 1 90 ? 17.377 15.101 -11.319 1.00 60.19 90 PHE A CA 1
ATOM 744 C C . PHE A 1 90 ? 15.934 14.645 -11.634 1.00 60.19 90 PHE A C 1
ATOM 746 O O . PHE A 1 90 ? 15.722 13.929 -12.613 1.00 60.19 90 PHE A O 1
ATOM 753 N N . ASP A 1 91 ? 14.950 15.003 -10.802 1.00 66.31 91 ASP A N 1
ATOM 754 C CA . ASP A 1 91 ? 13.546 14.625 -11.043 1.00 66.31 91 ASP A CA 1
ATOM 755 C C . ASP A 1 91 ? 13.156 14.814 -12.525 1.00 66.31 91 ASP A C 1
ATOM 757 O O . ASP A 1 91 ? 13.357 15.898 -13.073 1.00 66.31 91 ASP A O 1
ATOM 761 N N . ASN A 1 92 ? 12.690 13.751 -13.192 1.00 73.44 92 ASN A N 1
ATOM 762 C CA . ASN A 1 92 ? 12.365 13.774 -14.618 1.00 73.44 92 ASN A CA 1
ATOM 763 C C . ASN A 1 92 ? 10.982 13.160 -14.882 1.00 73.44 92 ASN A C 1
ATOM 765 O O . ASN A 1 92 ? 10.456 12.364 -14.095 1.00 73.44 92 ASN A O 1
ATOM 769 N N . ASP A 1 93 ? 10.387 13.547 -16.010 1.00 80.25 93 ASP A N 1
ATOM 770 C CA . ASP A 1 93 ? 9.014 13.174 -16.347 1.00 80.25 93 ASP A CA 1
ATOM 771 C C . ASP A 1 93 ? 8.836 11.672 -16.563 1.00 80.25 93 ASP A C 1
ATOM 773 O O . ASP A 1 93 ? 7.807 11.120 -16.180 1.00 80.25 93 ASP A O 1
ATOM 777 N N . GLU A 1 94 ? 9.842 10.988 -17.102 1.00 81.81 94 GLU A N 1
ATOM 778 C CA . GLU A 1 94 ? 9.802 9.542 -17.335 1.00 81.81 94 GLU A CA 1
ATOM 779 C C . GLU A 1 94 ? 9.685 8.761 -16.022 1.00 81.81 94 GLU A C 1
ATOM 781 O O . GLU A 1 94 ? 8.784 7.936 -15.873 1.00 81.81 94 GLU A O 1
ATOM 786 N N . LYS A 1 95 ? 10.514 9.083 -15.019 1.00 79.94 95 LYS A N 1
ATOM 787 C CA . LYS A 1 95 ? 10.442 8.478 -13.679 1.00 79.94 95 LYS A CA 1
ATOM 788 C C . LYS A 1 95 ? 9.079 8.721 -13.037 1.00 79.94 95 LYS A C 1
ATOM 790 O O . LYS A 1 95 ? 8.519 7.824 -12.410 1.00 79.94 95 LYS A O 1
ATOM 795 N N . ARG A 1 96 ? 8.525 9.927 -13.202 1.00 84.25 96 ARG A N 1
ATOM 796 C CA . ARG A 1 96 ? 7.186 10.268 -12.707 1.00 84.25 96 ARG A CA 1
ATOM 797 C C . ARG A 1 96 ? 6.106 9.431 -13.395 1.00 84.25 96 ARG A C 1
ATOM 799 O O . ARG A 1 96 ? 5.228 8.918 -12.713 1.00 84.25 96 ARG A O 1
ATOM 806 N N . VAL A 1 97 ? 6.182 9.251 -14.713 1.00 88.19 97 VAL A N 1
ATOM 807 C CA . VAL A 1 97 ? 5.222 8.446 -15.486 1.00 88.19 97 VAL A CA 1
ATOM 808 C C . VAL A 1 97 ? 5.321 6.955 -15.140 1.00 88.19 97 VAL A C 1
ATOM 810 O O . VAL A 1 97 ? 4.285 6.306 -14.973 1.00 88.19 97 VAL A O 1
ATOM 813 N N . ALA A 1 98 ? 6.531 6.410 -14.987 1.00 89.56 98 ALA A N 1
ATOM 814 C CA . ALA A 1 98 ? 6.745 5.032 -14.538 1.00 89.56 98 ALA A CA 1
ATOM 815 C C . ALA A 1 98 ? 6.143 4.801 -13.145 1.00 89.56 98 ALA A C 1
ATOM 817 O O . ALA A 1 98 ? 5.377 3.862 -12.931 1.00 89.56 98 ALA A O 1
ATOM 818 N N . PHE A 1 99 ? 6.449 5.699 -12.206 1.00 91.25 99 PHE A N 1
ATOM 819 C CA . PHE A 1 99 ? 5.947 5.629 -10.839 1.00 91.25 99 PHE A CA 1
ATOM 820 C C . PHE A 1 99 ? 4.421 5.697 -10.789 1.00 91.25 99 PHE A C 1
ATOM 822 O O . PHE A 1 99 ? 3.794 4.815 -10.208 1.00 91.25 99 PHE A O 1
ATOM 829 N N . SER A 1 100 ? 3.816 6.693 -11.443 1.00 90.81 100 SER A N 1
ATOM 830 C CA . SER A 1 100 ? 2.360 6.851 -11.468 1.00 90.81 100 SER A CA 1
ATOM 831 C C . SER A 1 100 ? 1.652 5.617 -12.030 1.00 90.81 100 SER A C 1
ATOM 833 O O . SER A 1 100 ? 0.629 5.208 -11.486 1.00 90.81 100 SER A O 1
ATOM 835 N N . GLY A 1 101 ? 2.210 4.987 -13.070 1.00 92.56 101 GLY A N 1
ATOM 836 C CA . GLY A 1 101 ? 1.646 3.757 -13.624 1.00 92.56 101 GLY A CA 1
ATOM 837 C C . GLY A 1 101 ? 1.742 2.562 -12.669 1.00 92.56 101 GLY A C 1
ATOM 838 O O . GLY A 1 101 ? 0.774 1.821 -12.535 1.00 92.56 101 GLY A O 1
ATOM 839 N N . LEU A 1 102 ? 2.841 2.399 -11.922 1.00 95.31 102 LEU A N 1
ATOM 840 C CA . LEU A 1 102 ? 2.920 1.365 -10.877 1.00 95.31 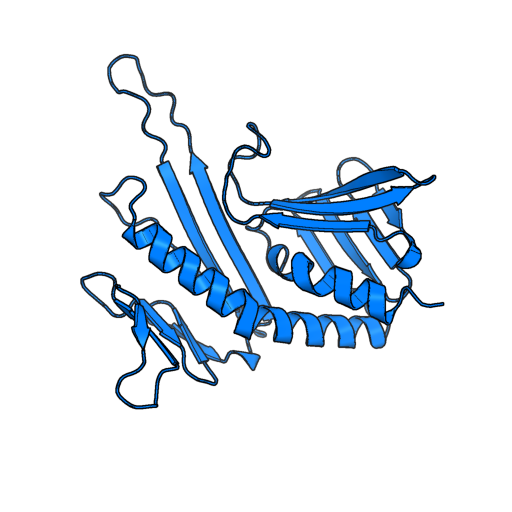102 LEU A CA 1
ATOM 841 C C . LEU A 1 102 ? 1.957 1.616 -9.716 1.00 95.31 102 LEU A C 1
ATOM 843 O O . LEU A 1 102 ? 1.348 0.670 -9.221 1.00 95.31 102 LEU A O 1
ATOM 847 N N . VAL A 1 103 ? 1.789 2.873 -9.296 1.00 94.69 103 VAL A N 1
ATOM 848 C CA . VAL A 1 103 ? 0.789 3.244 -8.282 1.00 94.69 103 VAL A CA 1
ATOM 849 C C . VAL A 1 103 ? -0.613 2.859 -8.759 1.00 94.69 103 VAL A C 1
ATOM 851 O O . VAL A 1 103 ? -1.401 2.307 -7.994 1.00 94.69 103 VAL A O 1
ATOM 854 N N . GLU A 1 104 ? -0.930 3.102 -10.030 1.00 94.62 104 GLU A N 1
ATOM 855 C CA . GLU A 1 104 ? -2.212 2.708 -10.615 1.00 94.62 104 GLU A CA 1
ATOM 856 C C . GLU A 1 104 ? -2.388 1.183 -10.685 1.00 94.62 104 GLU A C 1
ATOM 858 O O . GLU A 1 104 ? -3.448 0.676 -10.310 1.00 94.62 104 GLU A O 1
ATOM 863 N N . ILE A 1 105 ? -1.352 0.445 -11.098 1.00 95.38 105 ILE A N 1
ATOM 864 C CA . ILE A 1 105 ? -1.351 -1.025 -11.087 1.00 95.38 105 ILE A CA 1
ATOM 865 C C . ILE A 1 105 ? -1.581 -1.546 -9.667 1.00 95.38 105 ILE A C 1
ATOM 867 O O . ILE A 1 105 ? -2.424 -2.419 -9.473 1.00 95.38 105 ILE A O 1
ATOM 871 N N . SER A 1 106 ? -0.890 -0.990 -8.669 1.00 97.12 106 SER A N 1
ATOM 872 C CA . SER A 1 106 ? -1.058 -1.386 -7.269 1.00 97.12 106 SER A CA 1
ATOM 873 C C . SER A 1 106 ? -2.492 -1.204 -6.796 1.00 97.12 106 SER A C 1
ATOM 875 O O . SER A 1 106 ? -3.118 -2.166 -6.352 1.00 97.12 106 SER A O 1
ATOM 877 N N . ARG A 1 107 ? -3.052 -0.007 -6.986 1.00 95.69 107 ARG A N 1
ATOM 878 C CA . ARG A 1 107 ? -4.415 0.329 -6.554 1.00 95.69 107 ARG A CA 1
ATOM 879 C C . ARG A 1 107 ? -5.480 -0.558 -7.185 1.00 95.69 107 ARG A C 1
ATOM 881 O O . ARG A 1 107 ? -6.494 -0.842 -6.554 1.00 95.69 107 ARG A O 1
ATOM 888 N N . ARG A 1 108 ? -5.274 -0.976 -8.437 1.00 94.88 108 ARG A N 1
ATOM 889 C CA . ARG A 1 108 ? -6.249 -1.778 -9.191 1.00 94.88 108 ARG A CA 1
ATOM 890 C C . ARG A 1 108 ? -6.075 -3.279 -8.997 1.00 94.88 108 ARG A C 1
ATOM 892 O O . ARG A 1 108 ? -7.067 -3.998 -8.988 1.00 94.88 108 ARG A O 1
ATOM 899 N N . MET A 1 109 ? -4.836 -3.751 -8.871 1.00 95.50 109 MET A N 1
ATOM 900 C CA . MET A 1 109 ? -4.515 -5.176 -8.958 1.00 95.50 109 MET A CA 1
ATOM 901 C C . MET A 1 109 ? -3.922 -5.741 -7.665 1.00 95.50 109 MET A C 1
ATOM 903 O O . MET A 1 109 ? -4.178 -6.895 -7.351 1.00 95.50 109 MET A O 1
ATOM 907 N N . ILE A 1 110 ? -3.155 -4.980 -6.887 1.00 97.62 110 ILE A N 1
ATOM 908 C CA . ILE A 1 110 ? -2.429 -5.525 -5.726 1.00 97.62 110 ILE A CA 1
ATOM 909 C C . ILE A 1 110 ? -3.176 -5.234 -4.422 1.00 97.62 110 ILE A C 1
ATOM 911 O O . ILE A 1 110 ? -3.524 -6.152 -3.679 1.00 97.62 110 ILE A O 1
ATOM 915 N N . GLU A 1 111 ? -3.473 -3.964 -4.155 1.00 97.44 111 GLU A N 1
ATOM 916 C CA . GLU A 1 111 ? -4.115 -3.518 -2.913 1.00 97.44 111 GLU A CA 1
ATOM 917 C C . GLU A 1 111 ? -5.462 -4.200 -2.626 1.00 97.44 111 GLU A C 1
ATOM 919 O O . GLU A 1 111 ? -5.681 -4.550 -1.463 1.00 97.44 111 GLU A O 1
ATOM 924 N N . PRO A 1 112 ? -6.349 -4.462 -3.613 1.00 96.75 112 PRO A N 1
ATOM 925 C CA . PRO A 1 112 ? -7.591 -5.192 -3.358 1.00 96.75 112 PRO A CA 1
ATOM 926 C C . PRO A 1 112 ? -7.351 -6.612 -2.831 1.00 96.75 112 PRO A C 1
ATOM 928 O O . PRO A 1 112 ? -7.970 -7.006 -1.846 1.00 96.75 112 PRO A O 1
ATOM 931 N N . ARG A 1 113 ? -6.387 -7.345 -3.405 1.00 96.56 113 ARG A N 1
ATOM 932 C CA . ARG A 1 113 ? -6.038 -8.714 -2.983 1.00 96.56 113 ARG A CA 1
ATOM 933 C C . ARG A 1 113 ? -5.489 -8.740 -1.557 1.00 96.56 113 ARG A C 1
ATOM 935 O O . ARG A 1 113 ? -5.876 -9.577 -0.741 1.00 96.56 113 ARG A O 1
ATOM 942 N N . ILE A 1 114 ? -4.604 -7.794 -1.231 1.00 97.88 114 ILE A N 1
ATOM 943 C CA . ILE A 1 114 ? -4.068 -7.644 0.129 1.00 97.88 114 ILE A CA 1
ATOM 944 C C . ILE A 1 114 ? -5.196 -7.276 1.103 1.00 97.88 114 ILE A C 1
ATOM 946 O O . ILE A 1 114 ? -5.308 -7.877 2.170 1.00 97.88 114 ILE A O 1
ATOM 950 N N . THR A 1 115 ? -6.066 -6.341 0.717 1.00 97.81 115 THR A N 1
ATOM 951 C CA . THR A 1 115 ? -7.215 -5.911 1.523 1.00 97.81 115 THR A CA 1
ATOM 952 C C . THR A 1 115 ? -8.149 -7.073 1.843 1.00 97.81 115 THR A C 1
ATOM 954 O O . THR A 1 115 ? -8.508 -7.262 3.003 1.00 97.81 115 THR A O 1
ATOM 957 N N . GLU A 1 116 ? -8.515 -7.880 0.847 1.00 96.69 116 GLU A N 1
ATOM 958 C CA . GLU A 1 116 ? -9.371 -9.058 1.024 1.00 96.69 116 GLU A CA 1
ATOM 959 C C . GLU A 1 116 ? -8.762 -10.072 1.997 1.00 96.69 116 GLU A C 1
ATOM 961 O O . GLU A 1 116 ? -9.449 -10.538 2.912 1.00 96.69 116 GLU A O 1
ATOM 966 N N . ARG A 1 117 ? -7.460 -10.359 1.870 1.00 96.50 117 ARG A N 1
ATOM 967 C CA . ARG A 1 117 ? -6.752 -11.245 2.806 1.00 96.50 117 ARG A CA 1
ATOM 968 C C . ARG A 1 117 ? -6.755 -10.705 4.230 1.00 96.50 117 ARG A C 1
ATOM 970 O O . ARG A 1 117 ? -7.066 -11.453 5.156 1.00 96.50 117 ARG A O 1
ATOM 977 N N . ILE A 1 118 ? -6.453 -9.420 4.414 1.00 97.38 118 ILE A N 1
ATOM 978 C CA . ILE A 1 118 ? -6.454 -8.804 5.746 1.00 97.38 118 ILE A CA 1
ATOM 979 C C . ILE A 1 118 ? -7.866 -8.823 6.338 1.00 97.38 118 ILE A C 1
ATOM 981 O O . ILE A 1 118 ? -8.036 -9.204 7.493 1.00 97.38 118 ILE A O 1
ATOM 985 N N . LEU A 1 119 ? -8.898 -8.490 5.559 1.00 96.88 119 LEU A N 1
ATOM 986 C CA . LEU A 1 119 ? -10.288 -8.561 6.015 1.00 96.88 119 LEU A CA 1
ATOM 987 C C . LEU A 1 119 ? -10.683 -9.973 6.453 1.00 96.88 119 LEU A C 1
ATOM 989 O O . LEU A 1 119 ? -11.358 -10.116 7.474 1.00 96.88 119 LEU A O 1
ATOM 993 N N . ALA A 1 120 ? -10.259 -11.005 5.718 1.00 96.12 120 ALA A N 1
ATOM 994 C CA . ALA A 1 120 ? -10.493 -12.396 6.091 1.00 96.12 120 ALA A CA 1
ATOM 995 C C . ALA A 1 120 ? -9.810 -12.749 7.424 1.00 96.12 120 ALA A C 1
ATOM 997 O O . ALA A 1 120 ? -10.441 -13.353 8.291 1.00 96.12 120 ALA A O 1
ATOM 998 N N . THR A 1 121 ? -8.562 -12.314 7.616 1.00 96.25 121 THR A N 1
ATOM 999 C CA . THR A 1 121 ? -7.814 -12.439 8.880 1.00 96.25 121 THR A CA 1
ATOM 1000 C C . THR A 1 121 ? -8.554 -11.770 10.041 1.00 96.25 121 THR A C 1
ATOM 1002 O O . THR A 1 121 ? -8.833 -12.416 11.051 1.00 96.25 121 THR A O 1
ATOM 1005 N N . LEU A 1 122 ? -9.002 -10.524 9.870 1.00 96.94 122 LEU A N 1
ATOM 1006 C CA . LEU A 1 122 ? -9.783 -9.813 10.889 1.00 96.94 122 LEU A CA 1
ATOM 1007 C C . LEU A 1 122 ? -11.128 -10.503 11.180 1.00 96.94 122 LEU A C 1
ATOM 1009 O O . LEU A 1 122 ? -11.573 -10.550 12.326 1.00 96.94 122 LEU A O 1
ATOM 1013 N N . HIS A 1 123 ? -11.780 -11.085 10.166 1.00 94.56 123 HIS A N 1
ATOM 1014 C CA . HIS A 1 123 ? -13.020 -11.850 10.345 1.00 94.56 123 HIS A CA 1
ATOM 1015 C C . HIS A 1 123 ? -12.831 -13.083 11.237 1.00 94.56 123 HIS A C 1
ATOM 1017 O O . HIS A 1 123 ? -13.737 -13.419 12.004 1.00 94.56 123 HIS A O 1
ATOM 1023 N N . ARG A 1 124 ? -11.656 -13.724 11.171 1.00 95.62 124 ARG A N 1
ATOM 1024 C CA . ARG A 1 124 ? -11.275 -14.851 12.037 1.00 95.62 124 ARG A CA 1
ATOM 1025 C C . ARG A 1 124 ? -10.894 -14.430 13.463 1.00 95.62 124 ARG A C 1
ATOM 1027 O O . ARG A 1 124 ? -10.652 -15.295 14.295 1.00 95.62 124 ARG A O 1
ATOM 1034 N N . GLY A 1 125 ? -10.892 -13.130 13.768 1.00 94.00 125 GLY A N 1
ATOM 1035 C CA . GLY A 1 125 ? -10.528 -12.598 15.085 1.00 94.00 125 GLY A CA 1
ATOM 1036 C C . GLY A 1 125 ? -9.024 -12.400 15.281 1.00 94.00 125 GLY A C 1
ATOM 1037 O O . GLY A 1 125 ? -8.591 -12.061 16.379 1.00 94.00 125 GLY A O 1
ATOM 1038 N N . GLU A 1 126 ? -8.229 -12.588 14.230 1.00 96.81 126 GLU A N 1
ATOM 1039 C CA . GLU A 1 126 ? -6.804 -12.280 14.240 1.00 96.81 126 GLU A CA 1
ATOM 1040 C C . GLU A 1 126 ? -6.583 -10.762 14.103 1.00 96.81 126 GLU A C 1
ATOM 1042 O O . GLU A 1 126 ? -7.464 -10.022 13.658 1.00 96.81 126 GLU A O 1
ATOM 1047 N N . GLN A 1 127 ? -5.395 -10.290 14.485 1.00 96.19 127 GLN A N 1
ATOM 1048 C CA . GLN A 1 127 ? -5.002 -8.887 14.342 1.00 96.19 127 GLN A CA 1
ATOM 1049 C C . GLN A 1 127 ? -4.114 -8.680 13.115 1.00 96.19 127 GLN A C 1
ATOM 1051 O O . GLN A 1 127 ? -3.318 -9.548 12.759 1.00 96.19 127 GLN A O 1
ATOM 1056 N N . PHE A 1 128 ? -4.185 -7.491 12.527 1.00 97.38 128 PHE A N 1
ATOM 1057 C CA . PHE A 1 128 ? -3.249 -7.045 11.496 1.00 97.38 128 PHE A CA 1
ATOM 1058 C C . PHE A 1 128 ? -2.550 -5.770 11.956 1.00 97.38 128 PHE A C 1
ATOM 1060 O O . PHE A 1 128 ? -3.222 -4.844 12.397 1.00 97.38 128 PHE A O 1
ATOM 1067 N N . THR A 1 129 ? -1.223 -5.698 11.847 1.00 97.06 129 THR A N 1
ATOM 1068 C CA . THR A 1 129 ? -0.454 -4.539 12.320 1.00 97.06 129 THR A CA 1
ATOM 1069 C C . THR A 1 129 ? 0.460 -4.002 11.232 1.00 97.06 129 THR A C 1
ATOM 1071 O O . THR A 1 129 ? 1.236 -4.753 10.651 1.00 97.06 129 THR A O 1
ATOM 1074 N N . VAL A 1 130 ? 0.424 -2.685 11.035 1.00 96.50 130 VAL A N 1
ATOM 1075 C CA . VAL A 1 130 ? 1.406 -1.925 10.254 1.00 96.50 130 VAL A CA 1
ATOM 1076 C C . VAL A 1 130 ? 2.258 -1.114 11.225 1.00 96.50 130 VAL A C 1
ATOM 1078 O O . VAL A 1 130 ? 1.713 -0.403 12.072 1.00 96.50 130 VAL A O 1
ATOM 1081 N N . LYS A 1 131 ? 3.587 -1.226 11.134 1.00 93.50 131 LYS A N 1
ATOM 1082 C CA . LYS A 1 131 ? 4.525 -0.595 12.073 1.00 93.50 131 LYS A CA 1
ATOM 1083 C C . LYS A 1 131 ? 5.534 0.289 11.346 1.00 93.50 131 LYS A C 1
ATOM 1085 O O . LYS A 1 131 ? 6.212 -0.165 10.434 1.00 93.50 131 LYS A O 1
ATOM 1090 N N . ASP A 1 132 ? 5.672 1.514 11.834 1.00 89.88 132 ASP A N 1
ATOM 1091 C CA . ASP A 1 132 ? 6.596 2.542 11.365 1.00 89.88 132 ASP A CA 1
ATOM 1092 C C . ASP A 1 132 ? 7.450 3.041 12.541 1.00 89.88 132 ASP A C 1
ATOM 1094 O O . ASP A 1 132 ? 7.114 3.996 13.246 1.00 89.88 132 ASP A O 1
ATOM 1098 N N . GLY A 1 133 ? 8.523 2.308 12.849 1.00 87.69 133 GLY A N 1
ATOM 1099 C CA . GLY A 1 133 ? 9.348 2.582 14.027 1.00 87.69 133 GLY A CA 1
ATOM 1100 C C . GLY A 1 133 ? 8.536 2.542 15.331 1.00 87.69 133 GLY A C 1
ATOM 1101 O O . GLY A 1 133 ? 8.121 1.470 15.782 1.00 87.69 133 GLY A O 1
ATOM 1102 N N . TRP A 1 134 ? 8.348 3.710 15.957 1.00 85.06 134 TRP A N 1
ATOM 1103 C CA . TRP A 1 134 ? 7.551 3.884 17.182 1.00 85.06 134 TRP A CA 1
ATOM 1104 C C . TRP A 1 134 ? 6.056 4.078 16.917 1.00 85.06 134 TRP A C 1
ATOM 1106 O O . TRP A 1 134 ? 5.247 3.840 17.823 1.00 85.06 134 TRP A O 1
ATOM 1116 N N . ALA A 1 135 ? 5.697 4.499 15.704 1.00 90.44 135 ALA A N 1
ATOM 1117 C CA . ALA A 1 135 ? 4.319 4.610 15.277 1.00 90.44 135 ALA A CA 1
ATOM 1118 C C . ALA A 1 135 ? 3.805 3.252 14.785 1.00 90.44 135 ALA A C 1
ATOM 1120 O O . ALA A 1 135 ? 4.546 2.448 14.218 1.00 90.44 135 ALA A O 1
ATOM 1121 N N . TYR A 1 136 ? 2.533 2.955 15.031 1.00 94.75 136 TYR A N 1
ATOM 1122 C CA . TYR A 1 136 ? 1.894 1.762 14.476 1.00 94.75 136 TYR A CA 1
ATOM 1123 C C . TYR A 1 136 ? 0.382 1.929 14.381 1.00 94.75 136 TYR A C 1
ATOM 1125 O O . TYR A 1 136 ? -0.209 2.800 15.027 1.00 94.75 136 TYR A O 1
ATOM 1133 N N . LEU A 1 137 ? -0.227 1.042 13.602 1.00 97.38 137 LEU A N 1
ATOM 1134 C CA . LEU A 1 137 ? -1.660 0.822 13.520 1.00 97.38 137 LEU A CA 1
ATOM 1135 C C . LEU A 1 137 ? -1.933 -0.681 13.576 1.00 97.38 137 LEU A C 1
ATOM 1137 O O . LEU A 1 137 ? -1.533 -1.417 12.678 1.00 97.38 137 LEU A O 1
ATOM 1141 N N . SER A 1 138 ? -2.621 -1.121 14.620 1.00 97.62 138 SER A N 1
ATOM 1142 C CA . SER A 1 138 ? -3.168 -2.465 14.764 1.00 97.62 138 SER A CA 1
ATOM 1143 C C . SER A 1 138 ? -4.669 -2.432 14.522 1.00 97.62 138 SER A C 1
ATOM 1145 O O . SER A 1 138 ? -5.400 -1.647 15.127 1.00 97.62 138 SER A O 1
ATOM 1147 N N . LEU A 1 139 ? -5.127 -3.286 13.620 1.00 97.88 139 LEU A N 1
ATOM 1148 C CA . LEU A 1 139 ? -6.521 -3.475 13.270 1.00 97.88 139 LEU A CA 1
ATOM 1149 C C . LEU A 1 139 ? -7.028 -4.755 13.915 1.00 97.88 139 LEU A C 1
ATOM 1151 O O . LEU A 1 139 ? -6.356 -5.789 13.900 1.00 97.88 139 LEU A O 1
ATOM 1155 N N . HIS A 1 140 ? -8.240 -4.666 14.441 1.00 95.56 140 HIS A N 1
ATOM 1156 C CA . HIS A 1 140 ? -8.961 -5.756 15.068 1.00 95.56 140 HIS A CA 1
ATOM 1157 C C . HIS A 1 140 ? -10.375 -5.813 14.493 1.00 95.56 140 HIS A C 1
ATOM 1159 O O . HIS A 1 140 ? -10.855 -4.875 13.850 1.00 95.56 140 HIS A O 1
ATOM 1165 N N . ARG A 1 141 ? -11.084 -6.904 14.776 1.00 94.31 141 ARG A N 1
ATOM 1166 C CA . ARG A 1 141 ? -12.498 -7.023 14.415 1.00 94.31 141 ARG A CA 1
ATOM 1167 C C . ARG A 1 141 ? -13.350 -5.901 15.014 1.00 94.31 141 ARG A C 1
ATOM 1169 O O . ARG A 1 141 ? -14.219 -5.385 14.328 1.00 94.31 141 ARG A O 1
ATOM 1176 N N . ASP A 1 142 ? -13.081 -5.513 16.257 1.00 93.06 142 ASP A N 1
ATOM 1177 C CA . ASP A 1 142 ? -13.943 -4.587 17.005 1.00 93.06 142 ASP A CA 1
ATOM 1178 C C . ASP A 1 142 ? -13.468 -3.124 16.951 1.00 93.06 142 ASP A C 1
ATOM 1180 O O . ASP A 1 142 ? -14.156 -2.222 17.424 1.00 93.06 142 ASP A O 1
ATOM 1184 N N . GLY A 1 143 ? -12.311 -2.857 16.343 1.00 95.44 143 GLY A N 1
ATOM 1185 C CA . GLY A 1 143 ? -11.800 -1.500 16.199 1.00 95.44 143 GLY A CA 1
ATOM 1186 C C . GLY A 1 143 ? -10.335 -1.454 15.798 1.00 95.44 143 GLY A C 1
ATOM 1187 O O . GLY A 1 143 ? -9.803 -2.363 15.159 1.00 95.44 143 GLY A O 1
ATOM 1188 N N . MET A 1 144 ? -9.672 -0.378 16.196 1.00 96.81 144 MET A N 1
ATOM 1189 C CA . MET A 1 144 ? -8.283 -0.107 15.862 1.00 96.81 144 MET A CA 1
ATOM 1190 C C . MET A 1 144 ? -7.529 0.467 17.061 1.00 96.81 144 MET A C 1
ATOM 1192 O O . MET A 1 144 ? -8.069 1.246 17.848 1.00 96.81 144 MET A O 1
ATOM 1196 N N . THR A 1 145 ? -6.261 0.087 17.180 1.00 97.06 145 THR A N 1
ATOM 1197 C CA . THR A 1 145 ? -5.308 0.632 18.146 1.00 97.06 145 THR A CA 1
ATOM 1198 C C . THR A 1 145 ? -4.173 1.275 17.372 1.00 97.06 145 THR A C 1
ATOM 1200 O O . THR A 1 145 ? -3.591 0.642 16.500 1.00 97.06 145 THR A O 1
ATOM 1203 N N . ALA A 1 146 ? -3.823 2.514 17.683 1.00 95.50 146 ALA A N 1
ATOM 1204 C CA . ALA A 1 146 ? -2.733 3.201 17.007 1.00 95.50 146 ALA A CA 1
ATOM 1205 C C . ALA A 1 146 ? -1.821 3.908 18.001 1.00 95.50 146 ALA A C 1
ATOM 1207 O O . ALA A 1 146 ? -2.255 4.311 19.080 1.00 95.50 146 ALA A O 1
ATOM 1208 N N . ARG A 1 147 ? -0.557 4.089 17.629 1.00 90.75 147 ARG A N 1
ATOM 1209 C CA . ARG A 1 147 ? 0.413 4.854 18.413 1.00 90.75 147 ARG A CA 1
ATOM 1210 C C . ARG A 1 147 ? 1.133 5.853 17.528 1.00 90.75 147 ARG A C 1
ATOM 1212 O O . ARG A 1 147 ? 1.560 5.501 16.436 1.00 90.75 147 ARG A O 1
ATOM 1219 N N . THR A 1 148 ? 1.313 7.057 18.060 1.00 81.00 148 THR A N 1
ATOM 1220 C CA . THR A 1 148 ? 2.288 8.056 17.596 1.00 81.00 148 THR A CA 1
ATOM 1221 C C . THR A 1 148 ? 3.182 8.442 18.776 1.00 81.00 148 THR A C 1
ATOM 1223 O O . THR A 1 148 ? 4.236 7.845 18.975 1.00 81.00 148 THR A O 1
ATOM 1226 N N . LEU A 1 149 ? 2.707 9.334 19.651 1.00 83.62 149 LEU A N 1
ATOM 1227 C CA . LEU A 1 149 ? 3.322 9.654 20.948 1.00 83.62 149 LEU A CA 1
ATOM 1228 C C . LEU A 1 149 ? 2.694 8.856 22.097 1.00 83.62 149 LEU A C 1
ATOM 1230 O O . LEU A 1 149 ? 3.375 8.458 23.041 1.00 83.62 149 LEU A O 1
ATOM 1234 N N . ARG A 1 150 ? 1.383 8.618 22.013 1.00 86.50 150 ARG A N 1
ATOM 1235 C CA . ARG A 1 150 ? 0.592 7.837 22.969 1.00 86.50 150 ARG A CA 1
ATOM 1236 C C . ARG A 1 150 ? -0.223 6.797 22.213 1.00 86.50 150 ARG A C 1
ATOM 1238 O O . ARG A 1 150 ? -0.435 6.931 21.010 1.00 86.50 150 ARG A O 1
ATOM 1245 N N . THR A 1 151 ? -0.650 5.762 22.925 1.00 93.06 151 THR A N 1
ATOM 1246 C CA . THR A 1 151 ? -1.555 4.753 22.376 1.00 93.06 151 THR A CA 1
ATOM 1247 C C . THR A 1 151 ? -2.988 5.275 22.425 1.00 93.06 151 THR A C 1
ATOM 1249 O O . THR A 1 151 ? -3.447 5.755 23.461 1.00 93.06 151 THR A O 1
ATOM 1252 N N . HIS A 1 152 ? -3.685 5.160 21.305 1.00 92.88 152 HIS A N 1
ATOM 1253 C CA . HIS A 1 152 ? -5.081 5.514 21.118 1.00 92.88 152 HIS A CA 1
ATOM 1254 C C . HIS A 1 152 ? -5.858 4.282 20.666 1.00 92.88 152 HIS A C 1
ATOM 1256 O O . HIS A 1 152 ? -5.333 3.451 19.928 1.00 92.88 152 HIS A O 1
ATOM 1262 N N . GLN A 1 153 ? -7.112 4.186 21.089 1.00 95.19 153 GLN A N 1
ATOM 1263 C CA . GLN A 1 153 ? -8.055 3.167 20.641 1.00 95.19 153 GLN A CA 1
ATOM 1264 C C . GLN A 1 153 ? -9.286 3.864 20.072 1.00 95.19 153 GLN A C 1
ATOM 1266 O O . GLN A 1 153 ? -9.676 4.923 20.572 1.00 95.19 153 GLN A O 1
ATOM 1271 N N . ALA A 1 154 ? -9.859 3.287 19.025 1.00 95.00 154 ALA A N 1
ATOM 1272 C CA . ALA A 1 154 ? -11.073 3.774 18.388 1.00 95.00 154 ALA A CA 1
ATOM 1273 C C . ALA A 1 154 ? -11.916 2.589 17.912 1.00 95.00 154 ALA A C 1
ATOM 1275 O O . ALA A 1 154 ? -11.370 1.591 17.426 1.00 95.00 154 ALA A O 1
ATOM 1276 N N . ALA A 1 155 ? -13.235 2.697 18.044 1.00 95.25 155 ALA A N 1
ATOM 1277 C CA . ALA A 1 155 ? -14.146 1.736 17.440 1.00 95.25 155 ALA A CA 1
ATOM 1278 C C . ALA A 1 155 ? -14.246 1.992 15.929 1.00 95.25 155 ALA A C 1
ATOM 1280 O O . ALA A 1 155 ? -13.932 3.079 15.438 1.00 95.25 155 ALA A O 1
ATOM 1281 N N . TRP A 1 156 ? -14.729 1.009 15.169 1.00 95.62 156 TRP A N 1
ATOM 1282 C CA . TRP A 1 156 ? -14.983 1.210 13.737 1.00 95.62 156 TRP A CA 1
ATOM 1283 C C . TRP A 1 156 ? -16.056 2.273 13.461 1.00 95.62 156 TRP A C 1
ATOM 1285 O O . TRP A 1 156 ? -15.998 2.919 12.418 1.00 95.62 156 TRP A O 1
ATOM 1295 N N . SER A 1 157 ? -16.982 2.502 14.399 1.00 93.69 157 SER A N 1
ATOM 1296 C CA . SER A 1 157 ? -17.971 3.589 14.343 1.00 93.69 157 SER A CA 1
ATOM 1297 C C . SER A 1 157 ? -17.348 4.986 14.415 1.00 93.69 157 SER A C 1
ATOM 1299 O O . SER A 1 157 ? -17.956 5.947 13.954 1.00 93.69 157 SER A O 1
ATOM 1301 N N . ASP A 1 158 ? -16.140 5.102 14.972 1.00 94.88 158 ASP A N 1
ATOM 1302 C CA . ASP A 1 158 ? -15.416 6.369 15.094 1.00 94.88 158 ASP A CA 1
ATOM 1303 C C . ASP A 1 158 ? -14.542 6.651 13.863 1.00 94.88 158 ASP A C 1
ATOM 1305 O O . ASP A 1 158 ? -13.902 7.700 13.788 1.00 94.88 158 ASP A O 1
ATOM 1309 N N . PHE A 1 159 ? -14.459 5.728 12.898 1.00 96.12 159 PHE A N 1
ATOM 1310 C CA . PHE A 1 159 ? -13.673 5.938 11.686 1.00 96.12 159 PHE A CA 1
ATOM 1311 C C . PHE A 1 159 ? -14.211 7.137 10.899 1.00 96.12 159 PHE A C 1
ATOM 1313 O O . PHE A 1 159 ? -15.374 7.153 10.497 1.00 96.12 159 PHE A O 1
ATOM 1320 N N . TYR A 1 160 ? -13.348 8.125 10.642 1.00 95.38 160 TYR A N 1
ATOM 1321 C CA . TYR A 1 160 ? -13.710 9.297 9.850 1.00 95.38 160 TYR A CA 1
ATOM 1322 C C . TYR A 1 160 ? -13.188 9.180 8.421 1.00 95.38 160 TYR A C 1
ATOM 1324 O O . TYR A 1 160 ? -13.964 9.118 7.470 1.00 95.38 160 TYR A O 1
ATOM 1332 N N . THR A 1 161 ? -11.866 9.158 8.260 1.00 96.00 161 THR A N 1
ATOM 1333 C CA . THR A 1 161 ? -11.236 9.039 6.945 1.00 96.00 161 THR A CA 1
ATOM 1334 C C . THR A 1 161 ? -9.783 8.601 7.069 1.00 96.00 161 THR A C 1
ATOM 1336 O O . THR A 1 161 ? -9.169 8.671 8.136 1.00 96.00 161 THR A O 1
ATOM 1339 N N . VAL A 1 162 ? -9.216 8.183 5.946 1.00 95.56 162 VAL A N 1
ATOM 1340 C CA . VAL A 1 162 ? -7.787 7.960 5.774 1.00 95.56 162 VAL A CA 1
ATOM 1341 C C . VAL A 1 162 ? -7.336 8.695 4.520 1.00 95.56 162 VAL A C 1
ATOM 1343 O O . VAL A 1 162 ? -7.974 8.601 3.474 1.00 95.56 162 VAL A O 1
ATOM 1346 N N . ASP A 1 163 ? -6.242 9.434 4.635 1.00 92.81 163 ASP A N 1
ATOM 1347 C CA . ASP A 1 163 ? -5.603 10.099 3.506 1.00 92.81 163 ASP A CA 1
ATOM 1348 C C . ASP A 1 163 ? -4.280 9.401 3.202 1.00 92.81 163 ASP A C 1
ATOM 1350 O O . ASP A 1 163 ? -3.402 9.336 4.062 1.00 92.81 163 ASP A O 1
ATOM 1354 N N . VAL A 1 164 ? -4.153 8.847 1.997 1.00 91.81 164 VAL A N 1
ATOM 1355 C CA . VAL A 1 164 ? -2.939 8.172 1.531 1.00 91.81 164 VAL A CA 1
ATOM 1356 C C . VAL A 1 164 ? -2.385 8.935 0.345 1.00 91.81 164 VAL A C 1
ATOM 1358 O O . VAL A 1 164 ? -2.879 8.825 -0.782 1.00 91.81 164 VAL A O 1
ATOM 1361 N N . ASN A 1 165 ? -1.297 9.653 0.591 1.00 88.44 165 ASN A N 1
ATOM 1362 C CA . ASN A 1 165 ? -0.586 10.393 -0.427 1.00 88.44 165 ASN A CA 1
ATOM 1363 C C . ASN A 1 165 ? 0.856 9.878 -0.560 1.00 88.44 165 ASN A C 1
ATOM 1365 O O . ASN A 1 165 ? 1.708 10.222 0.258 1.00 88.44 165 ASN A O 1
ATOM 1369 N N . PRO A 1 166 ? 1.168 9.084 -1.600 1.00 81.69 166 PRO A N 1
ATOM 1370 C CA . PRO A 1 166 ? 2.532 8.619 -1.844 1.00 81.69 166 PRO A CA 1
ATOM 1371 C C . PRO A 1 166 ? 3.441 9.695 -2.452 1.00 81.69 166 PRO A C 1
ATOM 1373 O O . PRO A 1 166 ? 4.649 9.478 -2.566 1.00 81.69 166 PRO A O 1
ATOM 1376 N N . TYR A 1 167 ? 2.865 10.820 -2.884 1.00 79.44 167 TYR A N 1
ATOM 1377 C CA . TYR A 1 167 ? 3.575 11.940 -3.480 1.00 79.44 167 TYR A CA 1
ATOM 1378 C C . TYR A 1 167 ? 3.894 12.982 -2.403 1.00 79.44 167 TYR A C 1
ATOM 1380 O O . TYR A 1 167 ? 3.026 13.403 -1.636 1.00 79.44 167 TYR A O 1
ATOM 1388 N N . PHE A 1 168 ? 5.147 13.424 -2.348 1.00 64.69 168 PHE A N 1
ATOM 1389 C CA . PHE A 1 168 ? 5.526 14.551 -1.506 1.00 64.69 168 PHE A CA 1
ATOM 1390 C C . PHE A 1 168 ? 4.989 15.866 -2.101 1.00 64.69 168 PHE A C 1
ATOM 1392 O O . PHE A 1 168 ? 5.542 16.378 -3.074 1.00 64.69 168 PHE A O 1
ATOM 1399 N N . ASN A 1 169 ? 3.916 16.413 -1.512 1.00 52.94 169 ASN A N 1
ATOM 1400 C CA . ASN A 1 169 ? 3.241 17.626 -2.000 1.00 52.94 169 ASN A CA 1
ATOM 1401 C C . ASN A 1 169 ? 2.980 18.655 -0.872 1.00 52.94 169 ASN A C 1
ATOM 1403 O O . ASN A 1 169 ? 1.850 19.108 -0.720 1.00 52.94 169 ASN A O 1
ATOM 1407 N N . ASN A 1 170 ? 3.982 19.041 -0.071 1.00 48.41 170 ASN A N 1
ATOM 1408 C CA . ASN A 1 170 ? 3.849 20.083 0.976 1.00 48.41 170 ASN A CA 1
ATOM 1409 C C . ASN A 1 170 ? 2.952 19.746 2.190 1.00 48.41 170 ASN A C 1
ATOM 1411 O O . ASN A 1 170 ? 2.453 20.657 2.848 1.00 48.41 170 ASN A O 1
ATOM 1415 N N . MET A 1 171 ? 2.738 18.472 2.531 1.00 46.44 171 MET A N 1
ATOM 1416 C CA . MET A 1 171 ? 1.896 18.127 3.693 1.00 46.44 171 MET A CA 1
ATOM 1417 C C . MET A 1 171 ? 2.632 18.168 5.044 1.00 46.44 171 MET A C 1
ATOM 1419 O O . MET A 1 171 ? 1.969 18.235 6.081 1.00 46.44 171 MET A O 1
ATOM 1423 N N . ASP A 1 172 ? 3.967 18.140 5.039 1.00 49.06 172 ASP A N 1
ATOM 1424 C CA . ASP A 1 172 ? 4.831 18.388 6.197 1.00 49.06 172 ASP A CA 1
ATOM 1425 C C . ASP A 1 172 ? 6.257 18.734 5.701 1.00 49.06 172 ASP A C 1
ATOM 1427 O O . ASP A 1 172 ? 6.854 17.930 4.984 1.00 49.06 172 ASP A O 1
ATOM 1431 N N . PRO A 1 173 ? 6.822 19.916 6.008 1.00 48.75 173 PRO A N 1
ATOM 1432 C CA . PRO A 1 173 ? 8.190 20.260 5.609 1.00 48.75 173 PRO A CA 1
ATOM 1433 C C . PRO A 1 173 ? 9.271 19.435 6.335 1.00 48.75 173 PRO A C 1
ATOM 1435 O O . PRO A 1 173 ? 10.420 19.434 5.892 1.00 48.75 173 PRO A O 1
ATOM 1438 N N . ILE A 1 174 ? 8.927 18.750 7.431 1.00 52.66 174 ILE A N 1
ATOM 1439 C CA . ILE A 1 174 ? 9.824 17.872 8.198 1.00 52.66 174 ILE A CA 1
ATOM 1440 C C . ILE A 1 174 ? 9.844 16.468 7.582 1.00 52.66 174 ILE A C 1
ATOM 1442 O O . ILE A 1 174 ? 10.905 15.849 7.466 1.00 52.66 174 ILE A O 1
ATOM 1446 N N . GLU A 1 175 ? 8.690 15.974 7.131 1.00 55.31 175 GLU A N 1
ATOM 1447 C CA . GLU A 1 175 ? 8.577 14.666 6.493 1.00 55.31 175 GLU A CA 1
ATOM 1448 C C . GLU A 1 175 ? 8.605 14.779 4.973 1.00 55.31 175 GLU A C 1
ATOM 1450 O O . GLU A 1 175 ? 7.606 14.952 4.283 1.00 55.31 175 GLU A O 1
ATOM 1455 N N . LEU A 1 176 ? 9.807 14.608 4.437 1.00 65.75 176 LEU A N 1
ATOM 1456 C CA . LEU A 1 176 ? 10.100 14.675 3.010 1.00 65.75 176 LEU A CA 1
ATOM 1457 C C . LEU A 1 176 ? 9.542 13.495 2.181 1.00 65.75 176 LEU A C 1
ATOM 1459 O O . LEU A 1 176 ? 9.954 13.321 1.035 1.00 65.75 176 LEU A O 1
ATOM 1463 N N . THR A 1 177 ? 8.642 12.674 2.736 1.00 72.06 177 THR A N 1
ATOM 1464 C CA . THR A 1 177 ? 8.126 11.406 2.176 1.00 72.06 177 THR A CA 1
ATOM 1465 C C . THR A 1 177 ? 6.607 11.398 2.002 1.00 72.06 177 THR A C 1
ATOM 1467 O O . THR A 1 177 ? 5.898 12.190 2.616 1.00 72.06 177 THR A O 1
ATOM 1470 N N . GLY A 1 178 ? 6.096 10.453 1.205 1.00 80.81 178 GLY A N 1
ATOM 1471 C CA . GLY A 1 178 ? 4.667 10.132 1.177 1.00 80.81 178 GLY A CA 1
ATOM 1472 C C . GLY A 1 178 ? 4.156 9.613 2.528 1.00 80.81 178 GLY A C 1
ATOM 1473 O O . GLY A 1 178 ? 4.913 9.016 3.297 1.00 80.81 178 GLY A O 1
ATOM 1474 N N . GLN A 1 179 ? 2.872 9.835 2.813 1.00 88.88 179 GLN A N 1
ATOM 1475 C CA . GLN A 1 179 ? 2.241 9.513 4.096 1.00 88.88 179 GLN A CA 1
ATOM 1476 C C . GLN A 1 179 ? 0.853 8.878 3.943 1.00 88.88 179 GLN A C 1
ATOM 1478 O O . GLN A 1 179 ? 0.108 9.183 3.012 1.00 88.88 179 GLN A O 1
ATOM 1483 N N . ALA A 1 180 ? 0.494 8.044 4.917 1.00 91.94 180 ALA A N 1
ATOM 1484 C CA . ALA A 1 180 ? -0.852 7.563 5.194 1.00 91.94 180 ALA A CA 1
ATOM 1485 C C . ALA A 1 180 ? -1.301 8.098 6.564 1.00 91.94 180 ALA A C 1
ATOM 1487 O O . ALA A 1 180 ? -0.720 7.745 7.591 1.00 91.94 180 ALA A O 1
ATOM 1488 N N . ARG A 1 181 ? -2.315 8.966 6.592 1.00 91.94 181 ARG A N 1
ATOM 1489 C CA . ARG A 1 181 ? -2.835 9.628 7.799 1.00 91.94 181 ARG A CA 1
ATOM 1490 C C . ARG A 1 181 ? -4.239 9.133 8.113 1.00 91.94 181 ARG A C 1
ATOM 1492 O O . ARG A 1 181 ? -5.154 9.313 7.312 1.00 91.94 181 ARG A O 1
ATOM 1499 N N . LEU A 1 182 ? -4.416 8.549 9.292 1.00 94.56 182 LEU A N 1
ATOM 1500 C CA . LEU A 1 182 ? -5.702 8.056 9.775 1.00 94.56 182 LEU A CA 1
ATOM 1501 C C . LEU A 1 182 ? -6.356 9.070 10.709 1.00 94.56 182 LEU A C 1
ATOM 1503 O O . LEU A 1 182 ? -5.762 9.473 11.711 1.00 94.56 182 LEU A O 1
ATOM 1507 N N . TRP A 1 183 ? -7.611 9.402 10.428 1.00 95.06 183 TRP A N 1
ATOM 1508 C CA . TRP A 1 183 ? -8.433 10.293 11.231 1.00 95.06 183 TRP A CA 1
ATOM 1509 C C . TRP A 1 183 ? -9.658 9.566 11.785 1.00 95.06 183 TRP A C 1
ATOM 1511 O O . TRP A 1 183 ? -10.326 8.804 11.082 1.00 95.06 183 TRP A O 1
ATOM 1521 N N . VAL A 1 184 ? -9.985 9.858 13.040 1.00 95.56 184 VAL A N 1
ATOM 1522 C CA . VAL A 1 184 ? -11.177 9.355 13.737 1.00 95.56 184 VAL A CA 1
ATOM 1523 C C . VAL A 1 184 ? -12.016 10.519 14.256 1.00 95.56 184 VAL A C 1
ATOM 1525 O O . VAL A 1 184 ? -11.496 11.613 14.479 1.00 95.56 184 VAL A O 1
ATOM 1528 N N . THR A 1 185 ? -13.312 10.314 14.455 1.00 94.50 185 THR A N 1
ATOM 1529 C CA . THR A 1 185 ? -14.200 11.295 15.078 1.00 94.50 185 THR A CA 1
ATOM 1530 C C . THR A 1 185 ? -14.230 11.084 16.588 1.00 94.50 185 THR A C 1
ATOM 1532 O O . THR A 1 185 ? -14.579 10.015 17.071 1.00 94.50 185 THR A O 1
ATOM 1535 N N . ARG A 1 186 ? -13.914 12.126 17.363 1.00 87.19 186 ARG A N 1
ATOM 1536 C CA . ARG A 1 186 ? -14.056 12.131 18.825 1.00 87.19 186 ARG A CA 1
ATOM 1537 C C . ARG A 1 186 ? -14.808 13.383 19.252 1.00 87.19 186 ARG A C 1
ATOM 1539 O O . ARG A 1 186 ? -14.414 14.492 18.906 1.00 87.19 186 ARG A O 1
ATOM 1546 N N . GLY A 1 187 ? -15.923 13.214 19.966 1.00 84.75 187 GLY A N 1
ATOM 1547 C CA . GLY A 1 187 ? -16.777 14.342 20.367 1.00 84.75 187 GLY A CA 1
ATOM 1548 C C . GLY A 1 187 ? -17.292 15.168 19.178 1.00 84.75 187 GLY A C 1
ATOM 1549 O O . GLY A 1 187 ? -17.374 16.390 19.271 1.00 84.75 187 GLY A O 1
ATOM 1550 N N . GLY A 1 188 ? -17.557 14.514 18.040 1.00 88.00 188 GLY A N 1
ATOM 1551 C CA . GLY A 1 188 ? -18.024 15.163 16.809 1.00 88.00 188 GLY A CA 1
ATOM 1552 C C . GLY A 1 188 ? -16.946 15.897 16.002 1.00 88.00 188 GLY A C 1
ATOM 1553 O O . GLY A 1 188 ? -17.278 16.541 15.011 1.00 88.00 188 GLY A O 1
ATOM 1554 N N . LYS A 1 189 ? -15.665 15.816 16.391 1.00 93.00 189 LYS A N 1
ATOM 1555 C CA . LYS A 1 189 ? -14.553 16.474 15.686 1.00 93.00 189 LYS A CA 1
ATOM 1556 C C . LYS A 1 189 ? -13.553 15.457 15.126 1.00 93.00 189 LYS A C 1
ATOM 1558 O O . LYS A 1 189 ? -13.304 14.451 15.789 1.00 93.00 189 LYS A O 1
ATOM 1563 N N . PRO A 1 190 ? -12.959 15.694 13.942 1.00 93.88 190 PRO A N 1
ATOM 1564 C CA . PRO A 1 190 ? -11.855 14.883 13.435 1.00 93.88 190 PRO A CA 1
ATOM 1565 C C . PRO A 1 190 ? -10.583 15.031 14.280 1.00 93.88 190 PRO A C 1
ATOM 1567 O O . PRO A 1 190 ? -10.172 16.142 14.612 1.00 93.88 190 PRO A O 1
ATOM 1570 N N . HIS A 1 191 ? -9.928 13.913 14.576 1.00 92.69 191 HIS A N 1
ATOM 1571 C CA . HIS A 1 191 ? -8.645 13.843 15.268 1.00 92.69 191 HIS A CA 1
ATOM 1572 C C . HIS A 1 191 ? -7.699 12.893 14.536 1.00 92.69 191 HIS A C 1
ATOM 1574 O O . HIS A 1 191 ? -8.090 11.780 14.183 1.00 92.69 191 HIS A O 1
ATOM 1580 N N . LEU A 1 192 ? -6.448 13.320 14.336 1.00 91.38 192 LEU A N 1
ATOM 1581 C CA . LEU A 1 192 ? -5.403 12.460 13.785 1.00 91.38 192 LEU A CA 1
ATOM 1582 C C . LEU A 1 192 ? -5.092 11.365 14.805 1.00 91.38 192 LEU A C 1
ATOM 1584 O O . LEU A 1 192 ? -4.668 11.654 15.924 1.00 91.38 192 LEU A O 1
ATOM 1588 N N . MET A 1 193 ? -5.311 10.116 14.414 1.00 91.44 193 MET A N 1
ATOM 1589 C CA . MET A 1 193 ? -5.035 8.961 15.256 1.00 91.44 193 MET A CA 1
ATOM 1590 C C . MET A 1 193 ? -3.583 8.507 15.090 1.00 91.44 193 MET A C 1
ATOM 1592 O O . MET A 1 193 ? -2.884 8.278 16.077 1.00 91.44 193 MET A O 1
ATOM 1596 N N . THR A 1 194 ? -3.126 8.398 13.839 1.00 93.31 194 THR A N 1
ATOM 1597 C CA . THR A 1 194 ? -1.731 8.103 13.502 1.00 93.31 194 THR A CA 1
ATOM 1598 C C . THR A 1 194 ? -1.376 8.519 12.075 1.00 93.31 194 THR A C 1
ATOM 1600 O O . THR A 1 194 ? -2.261 8.707 11.238 1.00 93.31 194 THR A O 1
ATOM 1603 N N . GLY A 1 195 ? -0.079 8.666 11.817 1.00 90.81 195 GLY A N 1
ATOM 1604 C CA . GLY A 1 195 ? 0.509 8.848 10.495 1.00 90.81 195 GLY A CA 1
ATOM 1605 C C . GLY A 1 195 ? 1.619 7.819 10.292 1.00 90.81 195 GLY A C 1
ATOM 1606 O O . GLY A 1 195 ? 2.364 7.540 11.228 1.00 90.81 195 GLY A O 1
ATOM 1607 N N . LEU A 1 196 ? 1.692 7.237 9.098 1.00 92.00 196 LEU A N 1
ATOM 1608 C CA . LEU A 1 196 ? 2.708 6.259 8.706 1.00 92.00 196 LEU A CA 1
ATOM 1609 C C . LEU A 1 196 ? 3.330 6.694 7.380 1.00 92.00 196 LEU A C 1
ATOM 1611 O O . LEU A 1 196 ? 2.616 7.182 6.500 1.00 92.00 196 LEU A O 1
ATOM 1615 N N . THR A 1 197 ? 4.629 6.484 7.192 1.00 91.31 197 THR A N 1
ATOM 1616 C CA . THR A 1 197 ? 5.254 6.695 5.881 1.00 91.31 197 THR A CA 1
ATOM 1617 C C . THR A 1 197 ? 4.775 5.653 4.866 1.00 91.31 197 THR A C 1
ATOM 1619 O O . THR A 1 197 ? 4.620 4.475 5.190 1.00 91.31 197 THR A O 1
ATOM 1622 N N . THR A 1 198 ? 4.586 6.038 3.599 1.00 92.75 198 THR A N 1
ATOM 1623 C CA . THR A 1 198 ? 4.235 5.074 2.532 1.00 92.75 198 THR A CA 1
ATOM 1624 C C . THR A 1 198 ? 5.398 4.158 2.132 1.00 92.75 198 THR A C 1
ATOM 1626 O O . THR A 1 198 ? 5.223 3.269 1.297 1.00 92.75 198 THR A O 1
ATOM 1629 N N . MET A 1 199 ? 6.579 4.354 2.732 1.00 92.00 199 MET A N 1
ATOM 1630 C CA . MET A 1 199 ? 7.701 3.412 2.661 1.00 92.00 199 MET A CA 1
ATOM 1631 C C . MET A 1 199 ? 7.451 2.140 3.479 1.00 92.00 199 MET A C 1
ATOM 1633 O O . MET A 1 199 ? 8.078 1.117 3.218 1.00 92.00 199 MET A O 1
ATOM 1637 N N . VAL A 1 200 ? 6.559 2.198 4.470 1.00 94.38 200 VAL A N 1
ATOM 1638 C CA . VAL A 1 200 ? 6.226 1.045 5.306 1.00 94.38 200 VAL A CA 1
ATOM 1639 C C . VAL A 1 200 ? 5.325 0.091 4.515 1.00 94.38 200 VAL A C 1
ATOM 1641 O O . VAL A 1 200 ? 4.327 0.543 3.938 1.00 94.38 200 VAL A O 1
ATOM 1644 N N . PRO A 1 201 ? 5.633 -1.221 4.498 1.00 96.12 201 PRO A N 1
ATOM 1645 C CA . PRO A 1 201 ? 4.798 -2.218 3.841 1.00 96.12 201 PRO A CA 1
ATOM 1646 C C . PRO A 1 201 ? 3.331 -2.111 4.266 1.00 96.12 201 PRO A C 1
ATOM 1648 O O . PRO A 1 201 ? 3.008 -2.017 5.449 1.00 96.12 201 PRO A O 1
ATOM 1651 N N . ASN A 1 202 ? 2.435 -2.097 3.279 1.00 97.62 202 ASN A N 1
ATOM 1652 C CA . ASN A 1 202 ? 0.982 -1.997 3.425 1.00 97.62 202 ASN A CA 1
ATOM 1653 C C . ASN A 1 202 ? 0.429 -0.683 4.001 1.00 97.62 202 ASN A C 1
ATOM 1655 O O . ASN A 1 202 ? -0.791 -0.547 4.100 1.00 97.62 202 ASN A O 1
ATOM 1659 N N . ALA A 1 203 ? 1.254 0.333 4.283 1.00 96.50 203 ALA A N 1
ATOM 1660 C CA . ALA A 1 203 ? 0.743 1.656 4.659 1.00 96.50 203 ALA A CA 1
ATOM 1661 C C . ALA A 1 203 ? -0.135 2.265 3.549 1.00 96.50 203 ALA A C 1
ATOM 1663 O O . ALA A 1 203 ? -1.158 2.890 3.821 1.00 96.50 203 ALA A O 1
ATOM 1664 N N . VAL A 1 204 ? 0.220 2.018 2.285 1.00 96.69 204 VAL A N 1
ATOM 1665 C CA . VAL A 1 204 ? -0.562 2.460 1.120 1.00 96.69 204 VAL A CA 1
ATOM 1666 C C . VAL A 1 204 ? -1.914 1.747 0.997 1.00 96.69 204 VAL A C 1
ATOM 1668 O O . VAL A 1 204 ? -2.896 2.363 0.589 1.00 96.69 204 VAL A O 1
ATOM 1671 N N . VAL A 1 205 ? -1.988 0.486 1.438 1.00 97.94 205 VAL A N 1
ATOM 1672 C CA . VAL A 1 205 ? -3.202 -0.351 1.405 1.00 97.94 205 VAL A CA 1
ATOM 1673 C C . VAL A 1 205 ? -4.274 0.192 2.357 1.00 97.94 205 VAL A C 1
ATOM 1675 O O . VAL A 1 205 ? -5.466 -0.017 2.136 1.00 97.94 205 VAL A O 1
ATOM 1678 N N . LEU A 1 206 ? -3.886 0.951 3.392 1.00 97.38 206 LEU A N 1
ATOM 1679 C CA . LEU A 1 206 ? -4.822 1.533 4.362 1.00 97.38 206 LEU A CA 1
ATOM 1680 C C . LEU A 1 206 ? -5.924 2.370 3.704 1.00 97.38 206 LEU A C 1
ATOM 1682 O O . LEU A 1 206 ? -7.041 2.397 4.222 1.00 97.38 206 LEU A O 1
ATOM 1686 N N . GLY A 1 207 ? -5.632 2.993 2.556 1.00 95.12 207 GLY A N 1
ATOM 1687 C CA . GLY A 1 207 ? -6.576 3.815 1.799 1.00 95.12 207 GLY A CA 1
ATOM 1688 C C . GLY A 1 207 ? -7.838 3.065 1.368 1.00 95.12 207 GLY A C 1
ATOM 1689 O O . GLY A 1 207 ? -8.929 3.631 1.391 1.00 95.12 207 GLY A O 1
ATOM 1690 N N . SER A 1 208 ? -7.712 1.784 1.021 1.00 94.25 208 SER A N 1
ATOM 1691 C CA . SER A 1 208 ? -8.842 0.920 0.657 1.00 94.25 208 SER A CA 1
ATOM 1692 C C . SER A 1 208 ? -9.290 0.030 1.821 1.00 94.25 208 SER A C 1
ATOM 1694 O O . SER A 1 208 ? -10.493 -0.193 2.001 1.00 94.25 208 SER A O 1
ATOM 1696 N N . LEU A 1 209 ? -8.348 -0.409 2.659 1.00 97.56 209 LEU A N 1
ATOM 1697 C CA . LEU A 1 209 ? -8.597 -1.311 3.778 1.00 97.56 209 LEU A CA 1
ATOM 1698 C C . LEU A 1 209 ? -9.444 -0.686 4.891 1.00 97.56 209 LEU A C 1
ATOM 1700 O O . LEU A 1 209 ? -10.424 -1.299 5.308 1.00 97.56 209 LEU A O 1
ATOM 1704 N N . LEU A 1 210 ? -9.116 0.518 5.374 1.00 97.25 210 LEU A N 1
ATOM 1705 C CA . LEU A 1 210 ? -9.832 1.103 6.518 1.00 97.25 210 LEU A CA 1
ATOM 1706 C C . LEU A 1 210 ? -11.305 1.406 6.210 1.00 97.25 210 LEU A C 1
ATOM 1708 O O . LEU A 1 210 ? -12.155 1.008 7.012 1.00 97.25 210 LEU A O 1
ATOM 1712 N N . PRO A 1 211 ? -11.662 1.990 5.046 1.00 96.12 211 PRO A N 1
ATOM 1713 C CA . PRO A 1 211 ? -13.063 2.118 4.658 1.00 96.12 211 PRO A CA 1
ATOM 1714 C C . PRO A 1 211 ? -13.779 0.768 4.538 1.00 96.12 211 PRO A C 1
ATOM 1716 O O . PRO A 1 211 ? -14.958 0.664 4.878 1.00 96.12 211 PRO A O 1
ATOM 1719 N N . ALA A 1 212 ? -13.097 -0.275 4.052 1.00 95.75 212 ALA A N 1
ATOM 1720 C CA . ALA A 1 212 ? -13.685 -1.607 3.950 1.00 95.75 212 ALA A CA 1
ATOM 1721 C C . ALA A 1 212 ? -13.947 -2.225 5.332 1.00 95.75 212 ALA A C 1
ATOM 1723 O O . ALA A 1 212 ? -15.038 -2.746 5.565 1.00 95.75 212 ALA A O 1
ATOM 1724 N N . CYS A 1 213 ? -13.001 -2.098 6.264 1.00 96.38 213 CYS A N 1
ATOM 1725 C CA . CYS A 1 213 ? -13.183 -2.508 7.652 1.00 96.38 213 CYS A CA 1
ATOM 1726 C C . CYS A 1 213 ? -14.327 -1.743 8.326 1.00 96.38 213 CYS A C 1
ATOM 1728 O O . CYS A 1 213 ? -15.202 -2.371 8.915 1.00 96.38 213 CYS A O 1
ATOM 1730 N N . ALA A 1 214 ? -14.383 -0.415 8.184 1.00 95.56 214 ALA A N 1
ATOM 1731 C CA . ALA A 1 214 ? -15.449 0.404 8.759 1.00 95.56 214 ALA A CA 1
ATOM 1732 C C . ALA A 1 214 ? -16.837 -0.021 8.249 1.00 95.56 214 ALA A C 1
ATOM 1734 O O . ALA A 1 214 ? -17.750 -0.225 9.046 1.00 95.56 214 ALA A O 1
ATOM 1735 N N . ARG A 1 215 ? -16.985 -0.269 6.938 1.00 94.69 215 ARG A N 1
ATOM 1736 C CA . ARG A 1 215 ? -18.235 -0.804 6.365 1.00 94.69 215 ARG A CA 1
ATOM 1737 C C . ARG A 1 215 ? -18.592 -2.190 6.900 1.00 94.69 215 ARG A C 1
ATOM 1739 O O . ARG A 1 215 ? -19.768 -2.498 7.063 1.00 94.69 215 ARG A O 1
ATOM 1746 N N . ARG A 1 216 ? -17.596 -3.051 7.116 1.00 94.12 216 ARG A N 1
ATOM 1747 C CA . ARG A 1 216 ? -17.808 -4.458 7.480 1.00 94.12 216 ARG A CA 1
ATOM 1748 C C . ARG A 1 216 ? -18.039 -4.667 8.976 1.00 94.12 216 ARG A C 1
ATOM 1750 O O . ARG A 1 216 ? -18.765 -5.587 9.342 1.00 94.12 216 ARG A O 1
ATOM 1757 N N . PHE A 1 217 ? -17.408 -3.853 9.815 1.00 94.50 217 PHE A N 1
ATOM 1758 C CA . PHE A 1 217 ? -17.342 -4.043 11.263 1.00 94.50 217 PHE A CA 1
ATOM 1759 C C . PHE A 1 217 ? -17.957 -2.893 12.071 1.00 94.50 217 PHE A C 1
ATOM 1761 O O . PHE A 1 217 ? -18.280 -3.096 13.235 1.00 94.50 217 PHE A O 1
ATOM 1768 N N . GLY A 1 218 ? -18.141 -1.708 11.477 1.00 84.38 218 GLY A N 1
ATOM 1769 C CA . GLY A 1 218 ? -18.706 -0.534 12.153 1.00 84.38 218 GLY A CA 1
ATOM 1770 C C . GLY A 1 218 ? -20.231 -0.526 12.261 1.00 84.38 218 GLY A C 1
ATOM 1771 O O . GLY A 1 218 ? -20.774 0.241 13.045 1.00 84.38 218 GLY A O 1
ATOM 1772 N N . ALA A 1 219 ? -20.927 -1.379 11.504 1.00 67.00 219 ALA A N 1
ATOM 1773 C CA . ALA A 1 219 ? -22.369 -1.571 11.626 1.00 67.00 219 ALA A CA 1
ATOM 1774 C C . ALA A 1 219 ? -22.670 -2.626 12.703 1.00 67.00 219 ALA A C 1
ATOM 1776 O O . ALA A 1 219 ? -22.914 -3.794 12.390 1.00 67.00 219 ALA A O 1
ATOM 1777 N N . ARG A 1 220 ? -22.604 -2.219 13.971 1.00 51.59 220 ARG A N 1
ATOM 1778 C CA . ARG A 1 220 ? -23.144 -2.953 15.119 1.00 51.59 220 ARG A CA 1
ATOM 1779 C C . ARG A 1 220 ? -23.788 -1.986 16.095 1.00 51.59 220 ARG A C 1
ATOM 1781 O O . ARG A 1 220 ? -23.176 -0.925 16.333 1.00 51.59 220 ARG A O 1
#

Radius of gyration: 18.88 Å; chains: 1; bounding box: 51×45×51 Å

Secondary structure (DSSP, 8-state):
--EEE-TTSS-SEEEE-SSSEEEEE-SSEEEETTEEEEGGGEEEEEEEEEEE-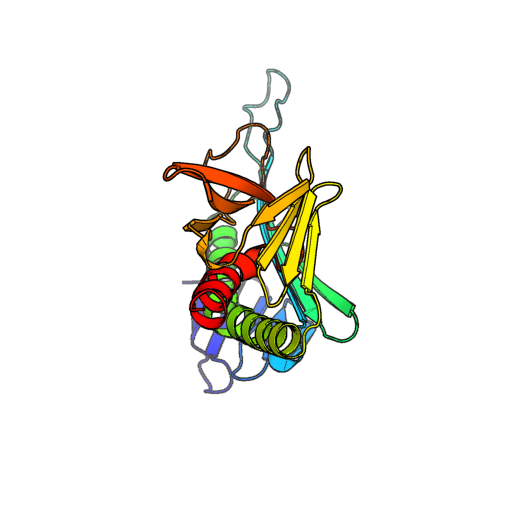----TTS--PPEEEEEEEEEETT--EEEEE---TT-SS-HHHHHHHHHHHHHIIIIIHHHHHHHHHHHHHTT--EEEEETTEEEEE-SSEEEEESSSEEEEEGGGEEEEEEE-S-SSS-SS--S-EEEEEEEETTEEEEEEEEETTSTTTTTHHHHHHHHHHHHS--

Organism: NCBI:txid1069220

Sequence (220 aa):
MPWYPGADRRYLTQYWDGGRWLILLTESALRLENTWIALDDIAEVAYWSRTYMSFGTPYYAPRPRVERAFSVTDVHGTVTTLAMNWPGYFDNDEKRVAFSGLVEISRRMIEPRITERILATLHRGEQFTVKDGWAYLSLHRDGMTARTLRTHQAAWSDFYTVDVNPYFNNMDPIELTGQARLWVTRGGKPHLMTGLTTMVPNAVVLGSLLPACARRFGAR

Foldseek 3Di:
DQKDQPPPLQFRIWGDPPPDTQWTHGPFWIDGRHDIDGLLFFQWKFWAKFWDFDPDDPPDDTQIAIWIKIWTAGVVRDIDMRTLNDPDDGDDPSSVVVRVVVLVCCVVRRLVSNLVVQVVCQVVQHWDKFDAPQWIWIDHLQWIWIDDPDIDTDGLLFFDAKDWFRYQDPPDPVGRMTKIWTWGADPNDIDTNGMHGSRTICSNSCRVNSVVSSVVRVPD

pLDDT: mean 86.36, std 14.25, range [46.44, 98.12]